Protein AF-A0A1R2D3I6-F1 (afdb_monomer_lite)

pLDDT: mean 72.75, std 11.19, range [42.28, 90.19]

Radius of gyration: 24.04 Å; chains: 1; bounding box: 48×45×77 Å

Structure (mmCIF, N/CA/C/O backbone):
data_AF-A0A1R2D3I6-F1
#
_entry.id   AF-A0A1R2D3I6-F1
#
loop_
_atom_site.group_PDB
_atom_site.id
_atom_site.type_symbol
_atom_site.label_atom_id
_atom_site.label_alt_id
_atom_site.label_comp_id
_atom_site.label_asym_id
_atom_site.label_entity_id
_atom_site.label_seq_id
_atom_site.pdbx_PDB_ins_code
_atom_site.Cartn_x
_atom_site.Cartn_y
_atom_site.Cartn_z
_atom_site.occupancy
_atom_site.B_iso_or_equiv
_atom_site.auth_seq_id
_atom_site.auth_comp_id
_atom_site.auth_asym_id
_atom_site.auth_atom_id
_atom_site.pdbx_PDB_model_num
ATOM 1 N N . MET A 1 1 ? -11.860 -28.073 31.153 1.00 43.81 1 MET A N 1
ATOM 2 C CA . MET A 1 1 ? -12.200 -27.100 32.221 1.00 43.81 1 MET A CA 1
ATOM 3 C C . MET A 1 1 ? -12.589 -25.730 31.653 1.00 43.81 1 MET A C 1
ATOM 5 O O . MET A 1 1 ? -13.642 -25.237 32.017 1.00 43.81 1 MET A O 1
ATOM 9 N N . MET A 1 2 ? -11.830 -25.148 30.711 1.00 46.00 2 MET A N 1
ATOM 10 C CA . MET A 1 2 ? -12.135 -23.832 30.100 1.00 46.00 2 MET A CA 1
ATOM 11 C C . MET A 1 2 ? -13.363 -23.797 29.166 1.00 46.00 2 MET A C 1
ATOM 13 O O . MET A 1 2 ? -14.067 -22.791 29.126 1.00 46.00 2 MET A O 1
ATOM 17 N N . ASP A 1 3 ? -13.684 -24.880 28.451 1.00 47.84 3 ASP A N 1
ATOM 18 C CA . ASP A 1 3 ? -14.896 -24.910 27.607 1.00 47.84 3 ASP A CA 1
ATOM 19 C C . ASP A 1 3 ? -16.199 -24.988 28.421 1.00 47.84 3 ASP A C 1
ATOM 21 O O . ASP A 1 3 ? -17.245 -24.539 27.958 1.00 47.84 3 ASP A O 1
ATOM 25 N N . PHE A 1 4 ? -16.109 -25.442 29.676 1.00 50.22 4 PHE A N 1
ATOM 26 C CA . PHE A 1 4 ? -17.205 -25.448 30.653 1.00 50.22 4 PHE A CA 1
ATOM 27 C C . PHE A 1 4 ? -17.510 -24.040 31.207 1.00 50.22 4 PHE A C 1
ATOM 29 O O . PHE A 1 4 ? -18.608 -23.771 31.692 1.00 50.22 4 PHE A O 1
ATOM 36 N N . VAL A 1 5 ? -16.535 -23.125 31.118 1.00 53.62 5 VAL A N 1
ATOM 37 C CA . VAL A 1 5 ? -16.642 -21.722 31.559 1.00 53.62 5 VAL A CA 1
ATOM 38 C C . VAL A 1 5 ? -17.284 -20.840 30.483 1.00 53.62 5 VAL A C 1
ATOM 40 O O . VAL A 1 5 ? -17.956 -19.866 30.796 1.00 53.62 5 VAL A O 1
ATOM 43 N N . LYS A 1 6 ? -17.136 -21.193 29.199 1.00 52.66 6 LYS A N 1
ATOM 44 C CA . LYS A 1 6 ? -17.766 -20.468 28.079 1.00 52.66 6 LYS A CA 1
ATOM 45 C C . LYS A 1 6 ? -19.278 -20.679 27.973 1.00 52.66 6 LYS A C 1
ATOM 47 O O . LYS A 1 6 ? -19.950 -19.849 27.371 1.00 52.66 6 LYS A O 1
ATOM 52 N N . THR A 1 7 ? -19.784 -21.795 28.492 1.00 51.97 7 THR A N 1
ATOM 53 C CA . THR A 1 7 ? -21.194 -22.210 28.392 1.00 51.97 7 THR A CA 1
ATOM 54 C C . THR A 1 7 ? -22.048 -21.747 29.573 1.00 51.97 7 THR A C 1
ATOM 56 O O . THR A 1 7 ? -23.269 -21.750 29.462 1.00 51.97 7 THR A O 1
ATOM 59 N N . ASN A 1 8 ? -21.432 -21.311 30.675 1.00 54.00 8 ASN A N 1
ATOM 60 C CA . ASN A 1 8 ? -22.128 -20.859 31.877 1.00 54.00 8 ASN A CA 1
ATOM 61 C C . ASN A 1 8 ? -22.024 -19.335 32.050 1.00 54.00 8 ASN A C 1
ATOM 63 O O . ASN A 1 8 ? -21.019 -18.722 31.692 1.00 54.00 8 ASN A O 1
ATOM 67 N N . ASN A 1 9 ? -23.093 -18.726 32.578 1.00 51.81 9 ASN A N 1
ATOM 68 C CA . ASN A 1 9 ? -23.275 -17.276 32.704 1.00 51.81 9 ASN A CA 1
ATOM 69 C C . ASN A 1 9 ? -22.040 -16.568 33.289 1.00 51.81 9 ASN A C 1
ATOM 71 O O . ASN A 1 9 ? -21.695 -16.722 34.461 1.00 51.81 9 ASN A O 1
ATOM 75 N N . ILE A 1 10 ? -21.413 -15.745 32.445 1.00 54.53 10 ILE A N 1
ATOM 76 C CA . ILE A 1 10 ? -20.121 -15.075 32.662 1.00 54.53 10 ILE A CA 1
ATOM 77 C C . ILE A 1 10 ? -20.156 -14.107 33.865 1.00 54.53 10 ILE A C 1
ATOM 79 O O . ILE A 1 10 ? -19.120 -13.764 34.427 1.00 54.53 10 ILE A O 1
ATOM 83 N N . THR A 1 11 ? -21.347 -13.695 34.302 1.00 55.22 11 THR A N 1
ATOM 84 C CA . THR A 1 11 ? -21.576 -12.688 35.347 1.00 55.22 11 THR A CA 1
ATOM 85 C C . THR A 1 11 ? -21.215 -13.124 36.769 1.00 55.22 11 THR A C 1
ATOM 87 O O . THR A 1 11 ? -21.024 -12.252 37.608 1.00 55.22 11 THR A O 1
ATOM 90 N N . ASN A 1 12 ? -21.075 -14.427 37.048 1.00 55.62 12 ASN A N 1
ATOM 91 C CA . ASN A 1 12 ? -20.791 -14.938 38.401 1.00 55.62 12 ASN A CA 1
ATOM 92 C C . ASN A 1 12 ? -19.324 -15.340 38.638 1.00 55.62 12 ASN A C 1
ATOM 94 O O . ASN A 1 12 ? -19.001 -15.888 39.693 1.00 55.62 12 ASN A O 1
ATOM 98 N N . TYR A 1 13 ? -18.424 -15.103 37.681 1.00 60.28 13 TYR A N 1
ATOM 99 C CA . TYR A 1 13 ? -17.024 -15.488 37.848 1.00 60.28 13 TYR A CA 1
ATOM 100 C C . TYR A 1 13 ? -16.219 -14.460 38.654 1.00 60.28 13 TYR A C 1
ATOM 102 O O . TYR A 1 13 ? -16.429 -13.253 38.508 1.00 60.28 13 TYR A O 1
ATOM 110 N N . PRO A 1 14 ? -15.247 -14.913 39.471 1.00 72.31 14 PRO A N 1
ATOM 111 C CA . PRO A 1 14 ? -14.338 -14.013 40.166 1.00 72.31 14 PRO A CA 1
ATOM 112 C C . PRO A 1 14 ? -13.560 -13.160 39.155 1.00 72.31 14 PRO A C 1
ATOM 114 O O . PRO A 1 14 ? -13.142 -13.646 38.102 1.00 72.31 14 PRO A O 1
ATOM 117 N N . ILE A 1 15 ? -13.335 -11.887 39.498 1.00 66.69 15 ILE A N 1
ATOM 118 C CA . ILE A 1 15 ? -12.741 -10.852 38.626 1.00 66.69 15 ILE A CA 1
ATOM 119 C C . ILE A 1 15 ? -11.421 -11.326 37.989 1.00 66.69 15 ILE A C 1
ATOM 121 O O . ILE A 1 15 ? -11.133 -11.033 36.831 1.00 66.69 15 ILE A O 1
ATOM 125 N N . HIS A 1 16 ? -10.640 -12.128 38.713 1.00 68.19 16 HIS A N 1
ATOM 126 C CA . HIS A 1 16 ? -9.368 -12.688 38.249 1.00 68.19 16 HIS A CA 1
ATOM 127 C C . HIS A 1 16 ? -9.535 -13.654 37.061 1.00 68.19 16 HIS A C 1
ATOM 129 O O . HIS A 1 16 ? -8.705 -13.658 36.155 1.00 68.19 16 HIS A O 1
ATOM 135 N N . LEU A 1 17 ? -10.620 -14.439 37.032 1.00 67.62 17 LEU A N 1
ATOM 136 C CA . LEU A 1 17 ? -10.923 -15.373 35.944 1.00 67.62 17 LEU A CA 1
ATOM 137 C C . LEU A 1 17 ? -11.425 -14.629 34.698 1.00 67.62 17 LEU A C 1
ATOM 139 O O . LEU A 1 17 ? -11.038 -14.965 33.582 1.00 67.62 17 LEU A O 1
ATOM 143 N N . LEU A 1 18 ? -12.227 -13.574 34.884 1.00 66.44 18 LEU A N 1
ATOM 144 C CA . LEU A 1 18 ? -12.661 -12.693 33.794 1.00 66.44 18 LEU A CA 1
ATOM 145 C C . LEU A 1 18 ? -11.469 -11.990 33.137 1.00 66.44 18 LEU A C 1
ATOM 147 O O . LEU A 1 18 ? -11.339 -12.017 31.912 1.00 66.44 18 LEU A O 1
ATOM 151 N N . ASN A 1 19 ? -10.549 -11.464 33.948 1.00 67.31 19 ASN A N 1
ATOM 152 C CA . ASN A 1 19 ? -9.304 -10.872 33.467 1.00 67.31 19 ASN A CA 1
ATOM 153 C C . ASN A 1 19 ? -8.438 -11.906 32.734 1.00 67.31 19 ASN A C 1
ATOM 155 O O . ASN A 1 19 ? -7.899 -11.598 31.677 1.00 67.31 19 ASN A O 1
ATOM 159 N N . ALA A 1 20 ? -8.343 -13.144 33.231 1.00 68.56 20 ALA A N 1
ATOM 160 C CA . ALA A 1 20 ? -7.592 -14.209 32.564 1.00 68.56 20 ALA A CA 1
ATOM 161 C C . ALA A 1 20 ? -8.184 -14.579 31.190 1.00 68.56 20 ALA A C 1
ATOM 163 O O . ALA A 1 20 ? -7.442 -14.699 30.218 1.00 68.56 20 ALA A O 1
ATOM 164 N N . ILE A 1 21 ? -9.513 -14.684 31.068 1.00 70.62 21 ILE A N 1
ATOM 165 C CA . ILE A 1 21 ? -10.200 -14.937 29.786 1.00 70.62 21 ILE A CA 1
ATOM 166 C C . ILE A 1 21 ? -10.017 -13.754 28.822 1.00 70.62 21 ILE A C 1
ATOM 168 O O . ILE A 1 21 ? -9.848 -13.946 27.614 1.00 70.62 21 ILE A O 1
ATOM 172 N N . GLN A 1 22 ? -10.043 -12.523 29.334 1.00 67.44 22 GLN A N 1
ATOM 173 C CA . GLN A 1 22 ? -9.821 -11.309 28.551 1.00 67.44 22 GLN A CA 1
ATOM 174 C C . GLN A 1 22 ? -8.370 -11.198 28.068 1.00 67.44 22 GLN A C 1
ATOM 176 O O . GLN A 1 22 ? -8.138 -10.866 26.903 1.00 67.44 22 GLN A O 1
ATOM 181 N N . VAL A 1 23 ? -7.402 -11.557 28.915 1.00 66.75 23 VAL A N 1
ATOM 182 C CA . VAL A 1 23 ? -5.984 -11.682 28.557 1.00 66.75 23 VAL A CA 1
ATOM 183 C C . VAL A 1 23 ? -5.791 -12.794 27.528 1.00 66.75 23 VAL A C 1
ATOM 185 O O . VAL A 1 23 ? -5.144 -12.547 26.520 1.00 66.75 23 VAL A O 1
ATOM 188 N N . GLU A 1 24 ? -6.413 -13.967 27.676 1.00 69.75 24 GLU A N 1
ATOM 189 C CA . GLU A 1 24 ? -6.322 -15.066 26.699 1.00 69.75 24 GLU A CA 1
ATOM 190 C C . GLU A 1 24 ? -6.897 -14.665 25.327 1.00 69.75 24 GLU A C 1
ATOM 192 O O . GLU A 1 24 ? -6.243 -14.836 24.293 1.00 69.75 24 GLU A O 1
ATOM 197 N N . LYS A 1 25 ? -8.097 -14.062 25.296 1.00 65.94 25 LYS A N 1
ATOM 198 C CA . LYS A 1 25 ? -8.690 -13.498 24.066 1.00 65.94 25 LYS A CA 1
ATOM 199 C C . LYS A 1 25 ? -7.790 -12.435 23.436 1.00 65.94 25 LYS A C 1
ATOM 201 O O . LYS A 1 25 ? -7.737 -12.316 22.213 1.00 65.94 25 LYS A O 1
ATOM 206 N N . SER A 1 26 ? -7.067 -11.681 24.256 1.00 61.03 26 SER A N 1
ATOM 207 C CA . SER A 1 26 ? -6.160 -10.632 23.803 1.00 61.03 26 SER A CA 1
ATOM 208 C C . SER A 1 26 ? -4.802 -11.161 23.346 1.00 61.03 26 SER A C 1
ATOM 210 O O . SER A 1 26 ? -4.267 -10.637 22.374 1.00 61.03 26 SER A O 1
ATOM 212 N N . MET A 1 27 ? -4.274 -12.222 23.958 1.00 61.19 27 MET A N 1
ATOM 213 C CA . MET A 1 27 ? -3.050 -12.913 23.536 1.00 61.19 27 MET A CA 1
ATOM 214 C C . MET A 1 27 ? -3.257 -13.683 22.230 1.00 61.19 27 MET A C 1
ATOM 216 O O . MET A 1 27 ? -2.355 -13.726 21.395 1.00 61.19 27 MET A O 1
ATOM 220 N N . LYS A 1 28 ? -4.474 -14.184 21.969 1.00 61.25 28 LYS A N 1
ATOM 221 C CA . LYS A 1 28 ? -4.865 -14.707 20.645 1.00 61.25 28 LYS A CA 1
ATOM 222 C C . LYS A 1 28 ? -4.727 -13.669 19.521 1.00 61.25 28 LYS A C 1
ATOM 224 O O . LYS A 1 28 ? -4.600 -14.046 18.360 1.00 61.25 28 LYS A O 1
ATOM 229 N N . ASN A 1 29 ? -4.635 -12.375 19.847 1.00 61.59 29 ASN A N 1
ATOM 230 C CA . ASN A 1 29 ? -4.267 -11.316 18.906 1.00 61.59 29 ASN A CA 1
ATOM 231 C C . ASN A 1 29 ? -2.743 -11.110 18.775 1.00 61.59 29 ASN A C 1
ATOM 233 O O . ASN A 1 29 ? -2.322 -9.986 18.506 1.00 61.59 29 ASN A O 1
ATOM 237 N N . GLY A 1 30 ? -1.908 -12.152 18.896 1.00 54.72 30 GLY A N 1
ATOM 238 C CA . GLY A 1 30 ? -0.437 -12.086 18.762 1.00 54.72 30 GLY A CA 1
ATOM 239 C C . GLY A 1 30 ? 0.088 -11.334 17.522 1.00 54.72 30 GLY A C 1
ATOM 240 O O . GLY A 1 30 ? 1.175 -10.762 17.549 1.00 54.72 30 GLY A O 1
ATOM 241 N N . ARG A 1 31 ? -0.742 -11.184 16.478 1.00 63.19 31 ARG A N 1
ATOM 242 C CA . ARG A 1 31 ? -0.551 -10.248 15.349 1.00 63.19 31 ARG A CA 1
ATOM 243 C C . ARG A 1 31 ? -0.242 -8.798 15.774 1.00 63.19 31 ARG A C 1
ATOM 245 O O . ARG A 1 31 ? 0.328 -8.041 14.994 1.00 63.19 31 ARG A O 1
ATOM 252 N N . LYS A 1 32 ? -0.670 -8.362 16.960 1.00 60.62 32 LYS A N 1
ATOM 253 C CA . LYS A 1 32 ? -0.410 -7.018 17.505 1.00 60.62 32 LYS A CA 1
ATOM 254 C C . LYS A 1 32 ? 1.025 -6.877 18.013 1.00 60.62 32 LYS A C 1
ATOM 256 O O . LYS A 1 32 ? 1.679 -5.898 17.685 1.00 60.62 32 LYS A O 1
ATOM 261 N N . LEU A 1 33 ? 1.549 -7.903 18.681 1.00 62.50 33 LEU A N 1
ATOM 262 C CA . LEU A 1 33 ? 2.939 -7.929 19.145 1.00 62.50 33 LEU A CA 1
ATOM 263 C C . LEU A 1 33 ? 3.913 -7.959 17.954 1.00 62.50 33 LEU A C 1
ATOM 265 O O . LEU A 1 33 ? 4.876 -7.204 17.923 1.00 62.50 33 LEU A O 1
ATOM 269 N N . MET A 1 34 ? 3.580 -8.701 16.891 1.00 60.94 34 MET A N 1
ATOM 270 C CA . MET A 1 34 ? 4.345 -8.657 15.636 1.00 60.94 34 MET A CA 1
ATOM 271 C C . MET A 1 34 ? 4.278 -7.285 14.934 1.00 60.94 34 MET A C 1
ATOM 273 O O . MET A 1 34 ? 5.224 -6.870 14.271 1.00 60.94 34 MET A O 1
ATOM 277 N N . ARG A 1 35 ? 3.181 -6.536 15.111 1.00 64.44 35 ARG A N 1
ATOM 278 C CA . ARG A 1 35 ? 3.055 -5.153 14.619 1.00 64.44 35 ARG A CA 1
ATOM 279 C C . ARG A 1 35 ? 3.934 -4.161 15.384 1.00 64.44 35 ARG A C 1
ATOM 281 O O . ARG A 1 35 ? 4.379 -3.199 14.773 1.00 64.44 35 ARG A O 1
ATOM 288 N N . VAL A 1 36 ? 4.217 -4.402 16.668 1.00 63.53 36 VAL A N 1
ATOM 289 C CA . VAL A 1 36 ? 5.218 -3.628 17.432 1.00 63.53 36 VAL A CA 1
ATOM 290 C C . VAL A 1 36 ? 6.609 -3.812 16.831 1.00 63.53 36 VAL A C 1
ATOM 292 O O . VAL A 1 36 ? 7.361 -2.856 16.743 1.00 63.53 36 VAL A O 1
ATOM 295 N N . LEU A 1 37 ? 6.954 -5.015 16.375 1.00 65.75 37 LEU A N 1
ATOM 296 C CA . LEU A 1 37 ? 8.246 -5.242 15.724 1.00 65.75 37 LEU A CA 1
ATOM 297 C C . LEU A 1 37 ? 8.317 -4.559 14.351 1.00 65.75 37 LEU A C 1
ATOM 299 O O . LEU A 1 37 ? 9.343 -3.997 14.009 1.00 65.75 37 LEU A O 1
ATOM 303 N N . MET A 1 38 ? 7.211 -4.468 13.606 1.00 68.50 38 MET A N 1
ATOM 304 C CA . MET A 1 38 ? 7.200 -3.704 12.345 1.00 68.50 38 MET A CA 1
ATOM 305 C C . MET A 1 38 ? 7.472 -2.198 12.522 1.00 68.50 38 MET A C 1
ATOM 307 O O . MET A 1 38 ? 7.853 -1.530 11.564 1.00 68.50 38 MET A O 1
ATOM 311 N N . PHE A 1 39 ? 7.329 -1.650 13.733 1.00 70.12 39 PHE A N 1
ATOM 312 C CA . PHE A 1 39 ? 7.729 -0.271 14.020 1.00 70.12 39 PHE A CA 1
ATOM 313 C C . PHE A 1 39 ? 9.254 -0.067 13.933 1.00 70.12 39 PHE A C 1
ATOM 315 O O . PHE A 1 39 ? 9.688 1.013 13.532 1.00 70.12 39 PHE A O 1
ATOM 322 N N . THR A 1 40 ? 10.076 -1.078 14.244 1.00 71.12 40 THR A N 1
ATOM 323 C CA . THR A 1 40 ? 11.542 -0.943 14.152 1.00 71.12 40 THR A CA 1
ATOM 324 C C . THR A 1 40 ? 12.021 -0.861 12.706 1.00 71.12 40 THR A C 1
ATOM 326 O O . THR A 1 40 ? 12.934 -0.092 12.406 1.00 71.12 40 THR A O 1
ATOM 329 N N . ASP A 1 41 ? 11.365 -1.583 11.798 1.00 72.56 41 ASP A N 1
ATOM 330 C CA . ASP A 1 41 ? 11.668 -1.527 10.363 1.00 72.56 41 ASP A CA 1
ATOM 331 C C . ASP A 1 41 ? 11.343 -0.143 9.779 1.00 72.56 41 ASP A C 1
ATOM 333 O O . ASP A 1 41 ? 12.136 0.429 9.021 1.00 72.56 41 ASP A O 1
ATOM 337 N N . ASP A 1 42 ? 10.211 0.438 10.192 1.00 70.31 42 ASP A N 1
ATOM 338 C CA . ASP A 1 42 ? 9.795 1.774 9.762 1.00 70.31 42 ASP A CA 1
ATOM 339 C C . ASP A 1 42 ? 10.728 2.865 10.314 1.00 70.31 42 ASP A C 1
ATOM 341 O O . ASP A 1 42 ? 11.089 3.783 9.571 1.00 70.31 42 ASP A O 1
ATOM 345 N N . LEU A 1 43 ? 11.213 2.741 11.556 1.00 74.38 43 LEU A N 1
ATOM 346 C CA . LEU A 1 43 ? 12.262 3.620 12.093 1.00 74.38 43 LEU A CA 1
ATOM 347 C C . LEU A 1 43 ? 13.554 3.551 11.268 1.00 74.38 43 LEU A C 1
ATOM 349 O O . LEU A 1 43 ? 14.131 4.590 10.948 1.00 74.38 43 LEU A O 1
ATOM 353 N N . GLY A 1 44 ? 13.980 2.352 10.864 1.00 73.62 44 GLY A N 1
ATOM 354 C CA . GLY A 1 44 ? 15.162 2.177 10.016 1.00 73.62 44 GLY A CA 1
ATOM 355 C C . GLY A 1 44 ? 14.994 2.770 8.611 1.00 73.62 44 GLY A C 1
ATOM 356 O O . GLY A 1 44 ? 15.962 3.213 7.989 1.00 73.62 44 GLY A O 1
ATOM 357 N N . SER A 1 45 ? 13.771 2.797 8.072 1.00 69.19 45 SER A N 1
ATOM 358 C CA . SER A 1 45 ? 13.472 3.479 6.803 1.00 69.19 45 SER A CA 1
ATOM 359 C C . SER A 1 45 ? 13.487 5.008 6.943 1.00 69.19 45 SER A C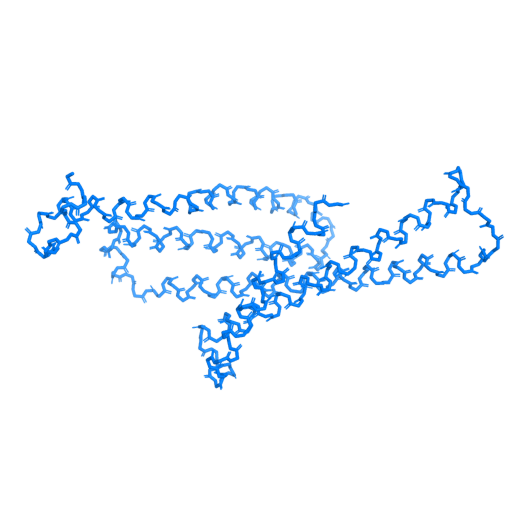 1
ATOM 361 O O . SER A 1 45 ? 14.002 5.713 6.067 1.00 69.19 45 SER A O 1
ATOM 363 N N . LEU A 1 46 ? 13.004 5.516 8.080 1.00 74.19 46 LEU A N 1
ATOM 364 C CA . LEU A 1 46 ? 13.012 6.933 8.419 1.00 74.19 46 LEU A CA 1
ATOM 365 C C . LEU A 1 46 ? 14.442 7.449 8.621 1.00 74.19 46 LEU A C 1
ATOM 367 O O . LEU A 1 46 ? 14.785 8.497 8.082 1.00 74.19 46 LEU A O 1
ATOM 371 N N . GLU A 1 47 ? 15.296 6.697 9.321 1.00 77.25 47 GLU A N 1
ATOM 372 C CA . GLU A 1 47 ? 16.708 7.047 9.525 1.00 77.25 47 GLU A CA 1
ATOM 373 C C . GLU A 1 47 ? 17.470 7.147 8.194 1.00 77.25 47 GLU A C 1
ATOM 375 O O . GLU A 1 47 ? 18.195 8.115 7.959 1.00 77.25 47 GLU A O 1
ATOM 380 N N . ARG A 1 48 ? 17.261 6.186 7.284 1.00 73.88 48 ARG A N 1
ATOM 381 C CA . ARG A 1 48 ? 17.868 6.196 5.942 1.00 73.88 48 ARG A CA 1
ATOM 382 C C . ARG A 1 48 ? 17.410 7.391 5.109 1.00 73.88 48 ARG A C 1
ATOM 384 O O . ARG A 1 48 ? 18.235 8.053 4.485 1.00 73.88 48 ARG A O 1
ATOM 391 N N . SER A 1 49 ? 16.114 7.691 5.142 1.00 69.06 49 SER A N 1
ATOM 392 C CA . SER A 1 49 ? 15.540 8.847 4.439 1.00 69.06 49 SER A CA 1
ATOM 393 C C . SER A 1 49 ? 16.012 10.174 5.043 1.00 69.06 49 SER A C 1
ATOM 395 O O . SER A 1 49 ? 16.146 11.170 4.342 1.00 69.06 49 SER A O 1
ATOM 397 N N . TRP A 1 50 ? 16.301 10.200 6.347 1.00 70.00 50 TRP A N 1
ATOM 398 C CA . TRP A 1 50 ? 16.811 11.385 7.031 1.00 70.00 50 TRP A CA 1
ATOM 399 C C . TRP A 1 50 ? 18.292 11.649 6.738 1.00 70.00 50 TRP A C 1
ATOM 401 O O . TRP A 1 50 ? 18.681 12.806 6.597 1.00 70.00 50 TRP A O 1
ATOM 411 N N . LYS A 1 51 ? 19.117 10.599 6.637 1.00 70.88 51 LYS A N 1
ATOM 412 C CA . LYS A 1 51 ? 20.563 10.715 6.382 1.00 70.88 51 LYS A CA 1
ATOM 413 C C . LYS A 1 51 ? 20.908 11.188 4.962 1.00 70.88 51 LYS A C 1
ATOM 415 O O . LYS A 1 51 ? 21.930 11.835 4.799 1.00 70.88 51 LYS A O 1
ATOM 420 N N . ASN A 1 52 ? 20.054 10.942 3.967 1.00 64.50 52 ASN A N 1
ATOM 421 C CA . ASN A 1 52 ? 20.288 11.318 2.560 1.00 64.50 52 ASN A CA 1
ATOM 422 C C . ASN A 1 52 ? 19.728 12.703 2.157 1.00 64.50 52 ASN A C 1
ATOM 424 O O . ASN A 1 52 ? 19.521 12.968 0.976 1.00 64.50 52 ASN A O 1
ATOM 428 N N . ARG A 1 53 ? 19.481 13.603 3.118 1.00 60.62 53 ARG A N 1
ATOM 429 C CA . ARG A 1 53 ? 18.756 14.882 2.938 1.00 60.62 53 ARG A CA 1
ATOM 430 C C . ARG A 1 53 ? 19.447 15.977 2.109 1.00 60.62 53 ARG A C 1
ATOM 432 O O . ARG A 1 53 ? 18.983 17.117 2.127 1.00 60.62 53 ARG A O 1
ATOM 439 N N . ASP A 1 54 ? 20.502 15.675 1.362 1.00 60.38 54 ASP A N 1
ATOM 440 C CA . ASP A 1 54 ? 21.279 16.697 0.647 1.00 60.38 54 ASP A CA 1
ATOM 441 C C . ASP A 1 54 ? 20.481 17.419 -0.460 1.00 60.38 54 ASP A C 1
ATOM 443 O O . ASP A 1 54 ? 20.876 18.500 -0.900 1.00 60.38 54 ASP A O 1
ATOM 447 N N . LYS A 1 55 ? 19.323 16.888 -0.891 1.00 60.88 55 LYS A N 1
ATOM 448 C CA . LYS A 1 55 ? 18.367 17.589 -1.768 1.00 60.88 55 LYS A CA 1
ATOM 449 C C . LYS A 1 55 ? 16.926 17.341 -1.330 1.00 60.88 55 LYS A C 1
ATOM 451 O O . LYS A 1 55 ? 16.503 16.201 -1.189 1.00 60.88 55 LYS A O 1
ATOM 456 N N . PHE A 1 56 ? 16.139 18.407 -1.175 1.00 62.62 56 PHE A N 1
ATOM 457 C CA . PHE A 1 56 ? 14.716 18.288 -0.848 1.00 62.62 56 PHE A CA 1
ATOM 458 C C . PHE A 1 56 ? 13.947 17.657 -2.019 1.00 62.62 56 PHE A C 1
ATOM 460 O O . PHE A 1 56 ? 13.667 18.306 -3.026 1.00 62.62 56 PHE A O 1
ATOM 467 N N . ASN A 1 57 ? 13.609 16.376 -1.886 1.00 78.06 57 ASN A N 1
ATOM 468 C CA . ASN A 1 57 ? 12.826 15.621 -2.853 1.00 78.06 57 ASN A CA 1
ATOM 469 C C . ASN A 1 57 ? 11.417 15.373 -2.294 1.00 78.06 57 ASN A C 1
ATOM 471 O O . ASN A 1 57 ? 11.249 14.780 -1.230 1.00 78.06 57 ASN A O 1
ATOM 475 N N . ILE A 1 58 ? 10.385 15.796 -3.030 1.00 77.69 58 ILE A N 1
ATOM 476 C CA . ILE A 1 58 ? 8.973 15.651 -2.626 1.00 77.69 58 ILE A CA 1
ATOM 477 C C . ILE A 1 58 ? 8.621 14.180 -2.337 1.00 77.69 58 ILE A C 1
ATOM 479 O O . ILE A 1 58 ? 7.840 13.894 -1.431 1.00 77.69 58 ILE A O 1
ATOM 483 N N . MET A 1 59 ? 9.231 13.237 -3.066 1.00 77.19 59 MET A N 1
ATOM 484 C CA . MET A 1 59 ? 9.028 11.802 -2.841 1.00 77.19 59 MET A CA 1
ATOM 485 C C . MET A 1 59 ? 9.551 11.349 -1.471 1.00 77.19 59 MET A C 1
ATOM 487 O O . MET A 1 59 ? 8.885 10.576 -0.786 1.00 77.19 59 MET A O 1
ATOM 491 N N . GLU A 1 60 ? 10.708 11.852 -1.044 1.00 78.38 60 GLU A N 1
ATOM 492 C CA . GLU A 1 60 ? 11.291 11.523 0.262 1.00 78.38 60 GLU A CA 1
ATOM 493 C C . GLU A 1 60 ? 10.461 12.128 1.397 1.00 78.38 60 GLU A C 1
ATOM 495 O O . GLU A 1 60 ? 10.189 11.457 2.390 1.00 78.38 60 GLU A O 1
ATOM 500 N N . ALA A 1 61 ? 9.959 13.354 1.222 1.00 78.56 61 ALA A N 1
ATOM 501 C CA . ALA A 1 61 ? 9.052 13.974 2.187 1.00 78.56 61 ALA A CA 1
ATOM 502 C C . ALA A 1 61 ? 7.756 13.159 2.374 1.00 78.56 61 ALA A C 1
ATOM 504 O O . ALA A 1 61 ? 7.317 12.937 3.505 1.00 78.56 61 ALA A O 1
ATOM 505 N N . LEU A 1 62 ? 7.170 12.656 1.280 1.00 80.19 62 LEU A N 1
ATOM 506 C CA . LEU A 1 62 ? 6.001 11.770 1.324 1.00 80.19 62 LEU A CA 1
ATOM 507 C C . LEU A 1 62 ? 6.311 10.437 2.024 1.00 80.19 62 LEU A C 1
ATOM 509 O O . LEU A 1 62 ? 5.496 9.963 2.815 1.00 80.19 62 LEU A O 1
ATOM 513 N N . GLN A 1 63 ? 7.482 9.844 1.773 1.00 80.19 63 GLN A N 1
ATOM 514 C CA . GLN A 1 63 ? 7.917 8.600 2.422 1.00 80.19 63 GLN A CA 1
ATOM 515 C C . GLN A 1 63 ? 8.143 8.777 3.927 1.00 80.19 63 GLN A C 1
ATOM 517 O O . GLN A 1 63 ? 7.741 7.923 4.722 1.00 80.19 63 GLN A O 1
ATOM 522 N N . VAL A 1 64 ? 8.716 9.908 4.341 1.00 80.94 64 VAL A N 1
ATOM 523 C CA . VAL A 1 64 ? 8.858 10.264 5.758 1.00 80.94 64 VAL A CA 1
ATOM 524 C C . VAL A 1 64 ? 7.480 10.446 6.401 1.00 80.94 64 VAL A C 1
ATOM 526 O O . VAL A 1 64 ? 7.226 9.876 7.460 1.00 80.94 64 VAL A O 1
ATOM 529 N N . GLY A 1 65 ? 6.556 11.157 5.745 1.00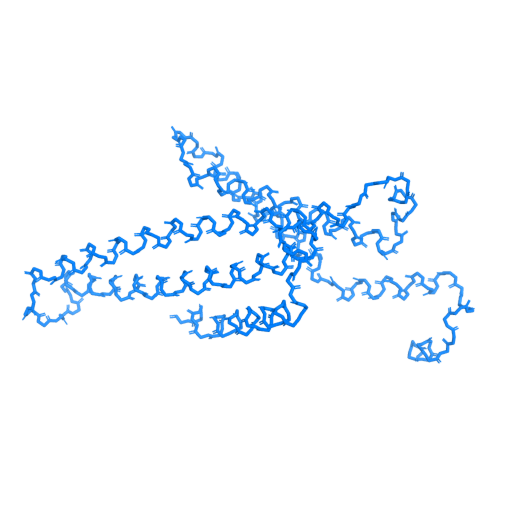 79.75 65 GLY A N 1
ATOM 530 C CA . GLY A 1 65 ? 5.178 11.325 6.225 1.00 79.75 65 GLY A CA 1
ATOM 531 C C . GLY A 1 65 ? 4.414 10.001 6.362 1.00 79.75 65 GLY A C 1
ATOM 532 O O . GLY A 1 65 ? 3.714 9.783 7.356 1.00 79.75 65 GLY A O 1
ATOM 533 N N . LEU A 1 66 ? 4.602 9.079 5.411 1.00 82.38 66 LEU A N 1
ATOM 534 C CA . LEU A 1 66 ? 4.065 7.719 5.477 1.00 82.38 66 LEU A CA 1
ATOM 535 C C . LEU A 1 66 ? 4.633 6.951 6.678 1.00 82.38 66 LEU A C 1
ATOM 537 O O . LEU A 1 66 ? 3.869 6.351 7.432 1.00 82.38 66 LEU A O 1
ATOM 541 N N . SER A 1 67 ? 5.951 7.005 6.873 1.00 78.12 67 SER A N 1
ATOM 542 C CA . SER A 1 67 ? 6.643 6.309 7.964 1.00 78.12 67 SER A CA 1
ATOM 543 C C . SER A 1 67 ? 6.191 6.830 9.329 1.00 78.12 67 SER A C 1
ATOM 545 O O . SER A 1 67 ? 5.846 6.046 10.207 1.00 78.12 67 SER A O 1
ATOM 547 N N . ILE A 1 68 ? 6.070 8.151 9.492 1.00 81.38 68 ILE A N 1
ATOM 548 C CA . ILE A 1 68 ? 5.522 8.769 10.710 1.00 81.38 68 ILE A CA 1
ATOM 549 C C . ILE A 1 68 ? 4.071 8.327 10.940 1.00 81.38 68 ILE A C 1
ATOM 551 O O . ILE A 1 68 ? 3.704 7.957 12.054 1.00 81.38 68 ILE A O 1
ATOM 555 N N . SER A 1 69 ? 3.244 8.313 9.892 1.00 81.38 69 SER A N 1
ATOM 556 C CA . SER A 1 69 ? 1.849 7.864 9.999 1.00 81.38 69 SER A CA 1
ATOM 557 C C . SER A 1 69 ? 1.752 6.390 10.408 1.00 81.38 69 SER A C 1
ATOM 559 O O . SER A 1 69 ? 0.897 6.037 11.220 1.00 81.38 69 SER A O 1
ATOM 561 N N . ASN A 1 70 ? 2.645 5.531 9.904 1.00 78.31 70 ASN A N 1
ATOM 562 C CA . ASN A 1 70 ? 2.733 4.129 10.318 1.00 78.31 70 ASN A CA 1
ATOM 563 C C . ASN A 1 70 ? 3.127 3.990 11.785 1.00 78.31 70 ASN A C 1
ATOM 565 O O . ASN A 1 70 ? 2.487 3.240 12.520 1.00 78.31 70 ASN A O 1
ATOM 569 N N . ILE A 1 71 ? 4.148 4.735 12.207 1.00 79.00 71 ILE A N 1
ATOM 570 C CA . ILE A 1 71 ? 4.626 4.775 13.587 1.00 79.00 71 ILE A CA 1
ATOM 571 C C . ILE A 1 71 ? 3.471 5.125 14.531 1.00 79.00 71 ILE A C 1
ATOM 573 O O . ILE A 1 71 ? 3.187 4.384 15.474 1.00 79.00 71 ILE A O 1
ATOM 577 N N . VAL A 1 72 ? 2.760 6.216 14.241 1.00 79.50 72 VAL A N 1
ATOM 578 C CA . VAL A 1 72 ? 1.615 6.667 15.040 1.00 79.50 72 VAL A CA 1
ATOM 579 C C . VAL A 1 72 ? 0.510 5.611 15.046 1.00 79.50 72 VAL A C 1
ATOM 581 O O . VAL A 1 72 ? -0.019 5.288 16.108 1.00 79.50 72 VAL A O 1
ATOM 584 N N . TYR A 1 73 ? 0.199 5.014 13.894 1.00 81.44 73 TYR A N 1
ATOM 585 C CA . TYR A 1 73 ? -0.796 3.948 13.797 1.00 81.44 73 TYR A CA 1
ATOM 586 C C . TYR A 1 73 ? -0.444 2.736 14.669 1.00 81.44 73 TYR A C 1
ATOM 588 O O . TYR A 1 73 ? -1.307 2.243 15.397 1.00 81.44 73 TYR A O 1
ATOM 596 N N . TYR A 1 74 ? 0.803 2.258 14.634 1.00 78.88 74 TYR A N 1
ATOM 597 C CA . TYR A 1 74 ? 1.216 1.107 15.437 1.00 78.88 74 TYR A CA 1
ATOM 598 C C . TYR A 1 74 ? 1.207 1.430 16.931 1.00 78.88 74 TYR A C 1
ATOM 600 O O . TYR A 1 74 ? 0.708 0.626 17.717 1.00 78.88 74 TYR A O 1
ATOM 608 N N . ILE A 1 75 ? 1.679 2.610 17.340 1.00 77.12 75 ILE A N 1
ATOM 609 C CA . ILE A 1 75 ? 1.633 3.036 18.747 1.00 77.12 75 ILE A CA 1
ATOM 610 C C . ILE A 1 75 ? 0.181 3.096 19.238 1.00 77.12 75 ILE A C 1
ATOM 612 O O . ILE A 1 75 ? -0.150 2.507 20.268 1.00 77.12 75 ILE A O 1
ATOM 616 N N . LEU A 1 76 ? -0.709 3.742 18.479 1.00 75.94 76 LEU A N 1
ATOM 617 C CA . LEU A 1 76 ? -2.119 3.874 18.844 1.00 75.94 76 LEU A CA 1
ATOM 618 C C . LEU A 1 76 ? -2.857 2.529 18.837 1.00 75.94 76 LEU A C 1
ATOM 620 O O . LEU A 1 76 ? -3.686 2.292 19.711 1.00 75.94 76 LEU A O 1
ATOM 624 N N . ASP A 1 77 ? -2.556 1.622 17.903 1.00 74.88 77 ASP A N 1
ATOM 625 C CA . ASP A 1 77 ? -3.152 0.278 17.881 1.00 74.88 77 ASP A CA 1
ATOM 626 C C . ASP A 1 77 ? -2.789 -0.534 19.131 1.00 74.88 77 ASP A C 1
ATOM 628 O O . ASP A 1 77 ? -3.635 -1.249 19.675 1.00 74.88 77 ASP A O 1
ATOM 632 N N . ASN A 1 78 ? -1.559 -0.378 19.623 1.00 73.94 78 ASN A N 1
ATOM 633 C CA . ASN A 1 78 ? -1.106 -1.024 20.851 1.00 73.94 78 ASN A CA 1
ATOM 634 C C . ASN A 1 78 ? -1.688 -0.361 22.103 1.00 73.94 78 ASN A C 1
ATOM 636 O O . ASN A 1 78 ? -2.102 -1.069 23.016 1.00 73.94 78 ASN A O 1
ATOM 640 N N . LEU A 1 79 ? -1.804 0.970 22.139 1.00 73.94 79 LEU A N 1
ATOM 641 C CA . LEU A 1 79 ? -2.453 1.676 23.249 1.00 73.94 79 LEU A CA 1
ATOM 642 C C . LEU A 1 79 ? -3.934 1.311 23.375 1.00 73.94 79 LEU A C 1
ATOM 644 O O . LEU A 1 79 ? -4.391 0.986 24.470 1.00 73.94 79 LEU A O 1
ATOM 648 N N . VAL A 1 80 ? -4.669 1.291 22.257 1.00 71.75 80 VAL A N 1
ATOM 649 C CA . VAL A 1 80 ? -6.072 0.842 22.225 1.00 71.75 80 VAL A CA 1
ATOM 650 C C . VAL A 1 80 ? -6.176 -0.612 22.690 1.00 71.75 80 VAL A C 1
ATOM 652 O O . VAL A 1 80 ? -7.058 -0.949 23.470 1.00 71.75 80 VAL A O 1
ATOM 655 N N . TRP A 1 81 ? -5.240 -1.475 22.293 1.00 71.25 81 TRP A N 1
ATOM 656 C CA . TRP A 1 81 ? -5.216 -2.859 22.763 1.00 71.25 81 TRP A CA 1
ATOM 657 C C . TRP A 1 81 ? -4.934 -2.997 24.264 1.00 71.25 81 TRP A C 1
ATOM 659 O O . TRP A 1 81 ? -5.610 -3.773 24.933 1.00 71.25 81 TRP A O 1
ATOM 669 N N . CYS A 1 82 ? -3.984 -2.238 24.814 1.00 67.38 82 CYS A N 1
ATOM 670 C CA . CYS A 1 82 ? -3.715 -2.216 26.253 1.00 67.38 82 CYS A CA 1
ATOM 671 C C . CYS A 1 82 ? -4.914 -1.683 27.057 1.00 67.38 82 CYS A C 1
ATOM 673 O O . CYS A 1 82 ? -5.154 -2.137 28.180 1.00 67.38 82 CYS A O 1
ATOM 675 N N . ALA A 1 83 ? -5.687 -0.758 26.476 1.00 66.94 83 ALA A N 1
ATOM 676 C CA . ALA A 1 83 ? -6.977 -0.324 27.010 1.00 66.94 83 ALA A CA 1
ATOM 677 C C . ALA A 1 83 ? -7.975 -1.489 27.061 1.00 66.94 83 ALA A C 1
ATOM 679 O O . ALA A 1 83 ? -8.554 -1.755 28.114 1.00 66.94 83 ALA A O 1
ATOM 680 N N . ASP A 1 84 ? -8.110 -2.214 25.946 1.00 65.94 84 ASP A N 1
ATOM 681 C CA . ASP A 1 84 ? -9.035 -3.340 25.786 1.00 65.94 84 ASP A CA 1
ATOM 682 C C . ASP A 1 84 ? -8.696 -4.537 26.695 1.00 65.94 84 ASP A C 1
ATOM 684 O O . ASP A 1 84 ? -9.590 -5.308 27.032 1.00 65.94 84 ASP A O 1
ATOM 688 N N . ILE A 1 85 ? -7.437 -4.712 27.120 1.00 64.38 85 ILE A N 1
ATOM 689 C CA . ILE A 1 85 ? -7.031 -5.757 28.089 1.00 64.38 85 ILE A CA 1
ATOM 690 C C . ILE A 1 85 ? -7.386 -5.369 29.535 1.00 64.38 85 ILE A C 1
ATOM 692 O O . ILE A 1 85 ? -7.357 -6.205 30.433 1.00 64.38 85 ILE A O 1
ATOM 696 N N . GLY A 1 86 ? -7.740 -4.108 29.788 1.00 58.09 86 GLY A N 1
ATOM 697 C CA . GLY A 1 86 ? -8.066 -3.618 31.127 1.00 58.09 86 GLY A CA 1
ATOM 698 C C . GLY A 1 86 ? -6.861 -3.112 31.926 1.00 58.09 86 GLY A C 1
ATOM 699 O O . GLY A 1 86 ? -7.070 -2.522 32.984 1.00 58.09 86 GLY A O 1
ATOM 700 N N . ILE A 1 87 ? -5.632 -3.245 31.404 1.00 60.12 87 ILE A N 1
ATOM 701 C CA . ILE A 1 87 ? -4.380 -2.817 32.064 1.00 60.12 87 ILE A CA 1
ATOM 702 C C . ILE A 1 87 ? -4.355 -1.294 32.267 1.00 60.12 87 ILE A C 1
ATOM 704 O O . ILE A 1 87 ? -3.908 -0.816 33.305 1.00 60.12 87 ILE A O 1
ATOM 708 N N . ILE A 1 88 ? -4.868 -0.527 31.295 1.00 56.56 88 ILE A N 1
ATOM 709 C CA . ILE A 1 88 ? -4.827 0.951 31.296 1.00 56.56 88 ILE A CA 1
ATOM 710 C C . ILE A 1 88 ? -6.249 1.555 31.252 1.00 56.56 88 ILE A C 1
ATOM 712 O O . ILE A 1 88 ? -6.425 2.762 31.102 1.00 56.56 88 ILE A O 1
ATOM 716 N N . SER A 1 89 ? -7.299 0.740 31.428 1.00 55.78 89 SER A N 1
ATOM 717 C CA . SER A 1 89 ? -8.701 1.180 31.277 1.00 55.78 89 SER A CA 1
ATOM 718 C C . SER A 1 89 ? -9.051 2.412 32.127 1.00 55.78 89 SER A C 1
ATOM 720 O O . SER A 1 89 ? -9.730 3.314 31.641 1.00 55.78 89 SER A O 1
ATOM 722 N N . LYS A 1 90 ? -8.515 2.513 33.353 1.00 54.94 90 LYS A N 1
ATOM 723 C CA . LYS A 1 90 ? -8.715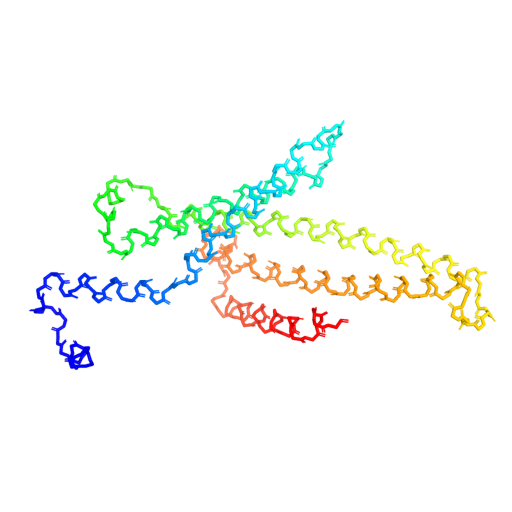 3.669 34.248 1.00 54.94 90 LYS A CA 1
ATOM 724 C C . LYS A 1 90 ? -7.999 4.946 33.789 1.00 54.94 90 LYS A C 1
ATOM 726 O O . LYS A 1 90 ? -8.560 6.026 33.926 1.00 54.94 90 LYS A O 1
ATOM 731 N N . PHE A 1 91 ? -6.796 4.835 33.224 1.00 55.06 91 PHE A N 1
ATOM 732 C CA . PHE A 1 91 ? -6.040 5.986 32.707 1.00 55.06 91 PHE A CA 1
ATOM 733 C C . PHE A 1 91 ? -6.647 6.522 31.403 1.00 55.06 91 PHE A C 1
ATOM 735 O O . PHE A 1 91 ? -6.682 7.729 31.174 1.00 55.06 91 PHE A O 1
ATOM 742 N N . ILE A 1 92 ? -7.174 5.627 30.566 1.00 52.53 92 ILE A N 1
ATOM 743 C CA . ILE A 1 92 ? -7.764 5.977 29.269 1.00 52.53 92 ILE A CA 1
ATOM 744 C C . ILE A 1 92 ? -9.196 6.496 29.419 1.00 52.53 92 ILE A C 1
ATOM 746 O O . ILE A 1 92 ? -9.572 7.399 28.686 1.00 52.53 92 ILE A O 1
ATOM 750 N N . ALA A 1 93 ? -9.970 6.017 30.397 1.00 51.56 93 ALA A N 1
ATOM 751 C CA . ALA A 1 93 ? -11.296 6.570 30.690 1.00 51.56 93 ALA A CA 1
ATOM 752 C C . ALA A 1 93 ? -11.251 8.031 31.186 1.00 51.56 93 ALA A C 1
ATOM 754 O O . ALA A 1 93 ? -12.219 8.764 31.005 1.00 51.56 93 ALA A O 1
ATOM 755 N N . HIS A 1 94 ? -10.144 8.463 31.805 1.00 48.47 94 HIS A N 1
ATOM 756 C CA . HIS A 1 94 ? -9.942 9.853 32.239 1.00 48.47 94 HIS A CA 1
ATOM 757 C C . HIS A 1 94 ? -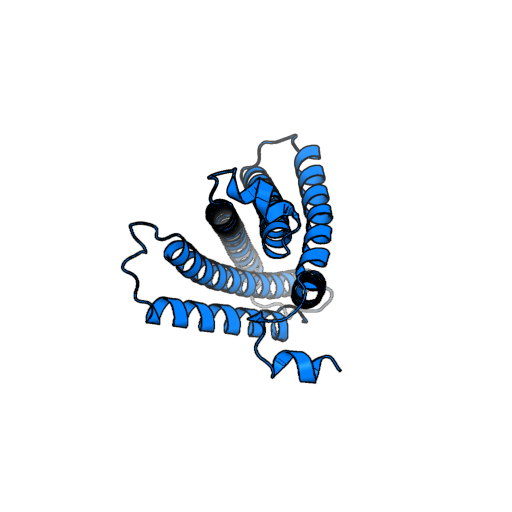9.467 10.780 31.117 1.00 48.47 94 HIS A C 1
ATOM 759 O O . HIS A 1 94 ? -9.809 11.962 31.096 1.00 48.47 94 HIS A O 1
ATOM 765 N N . ALA A 1 95 ? -8.713 10.256 30.154 1.00 53.25 95 ALA A N 1
ATOM 766 C CA . ALA A 1 95 ? -8.381 10.994 28.950 1.00 53.25 95 ALA A CA 1
ATOM 767 C C . ALA A 1 95 ? -9.580 10.925 27.993 1.00 53.25 95 ALA A C 1
ATOM 769 O O . ALA A 1 95 ? -9.735 9.947 27.271 1.00 53.25 95 ALA A O 1
ATOM 770 N N . ASN A 1 96 ? -10.402 11.978 27.927 1.00 51.12 96 ASN A N 1
ATOM 771 C CA . ASN A 1 96 ? -11.518 12.148 26.971 1.00 51.12 96 ASN A CA 1
ATOM 772 C C . ASN A 1 96 ? -11.072 12.194 25.481 1.00 51.12 96 ASN A C 1
ATOM 774 O O . ASN A 1 96 ? -11.728 12.764 24.612 1.00 51.12 96 ASN A O 1
ATOM 778 N N . ILE A 1 97 ? -9.903 11.639 25.177 1.00 58.25 97 ILE A N 1
ATOM 779 C CA . ILE A 1 97 ? -9.317 11.521 23.856 1.00 58.25 97 ILE A CA 1
ATOM 780 C C . ILE A 1 97 ? -9.902 10.260 23.224 1.00 58.25 97 ILE A C 1
ATOM 782 O O . ILE A 1 97 ? -9.747 9.149 23.729 1.00 58.25 97 ILE A O 1
ATOM 786 N N . ARG A 1 98 ? -10.567 10.416 22.080 1.00 67.12 98 ARG A N 1
ATOM 787 C CA . ARG A 1 98 ? -11.067 9.301 21.267 1.00 67.12 98 ARG A CA 1
ATOM 788 C C . ARG A 1 98 ? -9.896 8.621 20.551 1.00 67.12 98 ARG A C 1
ATOM 790 O O . ARG A 1 98 ? -9.720 8.773 19.350 1.00 67.12 98 ARG A O 1
ATOM 797 N N . TRP A 1 99 ? -9.090 7.857 21.291 1.00 68.69 99 TRP A N 1
ATOM 798 C CA . TRP A 1 99 ? -7.902 7.145 20.790 1.00 68.69 99 TRP A CA 1
ATOM 799 C C . TRP A 1 99 ? -8.181 6.302 19.539 1.00 68.69 99 TRP A C 1
ATOM 801 O O . TRP A 1 99 ? -7.334 6.195 18.652 1.00 68.69 99 TRP A O 1
ATOM 811 N N . LYS A 1 100 ? -9.393 5.745 19.447 1.00 69.12 100 LYS A N 1
ATOM 812 C CA . LYS A 1 100 ? -9.883 5.022 18.271 1.00 69.12 100 LYS A CA 1
ATOM 813 C C . LYS A 1 100 ? -10.002 5.923 17.037 1.00 69.12 100 LYS A C 1
ATOM 815 O O . LYS A 1 100 ? -9.501 5.553 15.983 1.00 69.12 100 LYS A O 1
ATOM 820 N N . ASP A 1 101 ? -10.569 7.116 17.187 1.00 71.56 101 ASP A N 1
ATOM 821 C CA . ASP A 1 101 ? -10.733 8.075 16.091 1.00 71.56 101 ASP A CA 1
ATOM 822 C C . ASP A 1 101 ? -9.363 8.599 15.622 1.00 71.56 101 ASP A C 1
ATOM 824 O O . ASP A 1 101 ? -9.112 8.691 14.423 1.00 71.56 101 ASP A O 1
ATOM 828 N N . THR A 1 102 ? -8.425 8.857 16.546 1.00 74.88 102 THR A N 1
ATOM 829 C CA . THR A 1 102 ? -7.046 9.258 16.199 1.00 74.88 102 THR A CA 1
ATOM 830 C C . THR A 1 102 ? -6.304 8.149 15.451 1.00 74.88 102 THR A C 1
ATOM 832 O O . THR A 1 102 ? -5.592 8.413 14.480 1.00 74.88 102 THR A O 1
ATOM 835 N N . LYS A 1 103 ? -6.488 6.890 15.864 1.00 78.06 103 LYS A N 1
ATOM 836 C CA . LYS A 1 103 ? -5.931 5.730 15.162 1.00 78.06 103 LYS A CA 1
ATOM 837 C C . LYS A 1 103 ? -6.499 5.630 13.748 1.00 78.06 103 LYS A C 1
ATOM 839 O O . LYS A 1 103 ? -5.731 5.477 12.797 1.00 78.06 103 LYS A O 1
ATOM 844 N N . ASP A 1 104 ? -7.812 5.733 13.600 1.00 74.75 104 ASP A N 1
ATOM 845 C CA . ASP A 1 104 ? -8.473 5.637 12.300 1.00 74.75 104 ASP A CA 1
ATOM 846 C C . ASP A 1 104 ? -8.054 6.804 11.384 1.00 74.75 104 ASP A C 1
ATOM 848 O O . ASP A 1 104 ? -7.781 6.592 10.201 1.00 74.75 104 ASP A O 1
ATOM 852 N N . MET A 1 105 ? -7.847 8.003 11.938 1.00 77.81 105 MET A N 1
ATOM 853 C CA . MET A 1 105 ? -7.278 9.149 11.222 1.00 77.81 105 MET A CA 1
ATOM 854 C C . MET A 1 105 ? -5.829 8.898 10.772 1.00 77.81 105 MET A C 1
ATOM 856 O O . MET A 1 105 ? -5.482 9.189 9.628 1.00 77.81 105 MET A O 1
ATOM 860 N N . SER A 1 106 ? -4.984 8.300 11.621 1.00 77.19 106 SER A N 1
ATOM 861 C CA . SER A 1 106 ? -3.615 7.916 11.229 1.00 77.19 106 SER A CA 1
ATOM 862 C C . SER A 1 106 ? -3.608 6.856 10.119 1.00 77.19 106 SER A C 1
ATOM 864 O O . SER A 1 106 ? -2.781 6.900 9.208 1.00 77.19 106 SER A O 1
ATOM 866 N N . SER A 1 107 ? -4.581 5.939 10.139 1.00 78.38 107 SER A N 1
ATOM 867 C CA . SER A 1 107 ? -4.766 4.934 9.092 1.00 78.38 107 SER A CA 1
ATOM 868 C C . SER A 1 107 ? -5.191 5.573 7.768 1.00 78.38 107 SER A C 1
ATOM 870 O O . SER A 1 107 ? -4.681 5.196 6.711 1.00 78.38 107 SER A O 1
ATOM 872 N N . LEU A 1 108 ? -6.059 6.588 7.820 1.00 81.19 108 LEU A N 1
ATOM 873 C CA . LEU A 1 108 ? -6.434 7.380 6.653 1.00 81.19 108 LEU A CA 1
ATOM 874 C C . LEU A 1 108 ? -5.236 8.160 6.091 1.00 81.19 108 LEU A C 1
ATOM 876 O O . LEU A 1 108 ? -5.004 8.117 4.885 1.00 81.19 108 LEU A O 1
ATOM 880 N N . ALA A 1 109 ? -4.444 8.813 6.947 1.00 80.62 109 ALA A N 1
ATOM 881 C CA . ALA A 1 109 ? -3.237 9.533 6.538 1.00 80.62 109 ALA A CA 1
ATOM 882 C C . ALA A 1 109 ? -2.229 8.598 5.852 1.00 80.62 109 ALA A C 1
ATOM 884 O O . ALA A 1 109 ? -1.768 8.888 4.748 1.00 80.62 109 ALA A O 1
ATOM 885 N N . ARG A 1 110 ? -1.976 7.417 6.435 1.00 82.44 110 ARG A N 1
ATOM 886 C CA . ARG A 1 110 ? -1.182 6.348 5.807 1.00 82.44 110 ARG A CA 1
ATOM 887 C C . ARG A 1 110 ? -1.724 5.984 4.423 1.00 82.44 110 ARG A C 1
ATOM 889 O O . ARG A 1 110 ? -0.950 5.858 3.478 1.00 82.44 110 ARG A O 1
ATOM 896 N N . CYS A 1 111 ? -3.040 5.812 4.299 1.00 82.12 111 CYS A N 1
ATOM 897 C CA . CYS A 1 111 ? -3.678 5.478 3.027 1.00 82.12 111 CYS A CA 1
ATOM 898 C C . CYS A 1 111 ? -3.486 6.588 1.982 1.00 82.12 111 CYS A C 1
ATOM 900 O O . CYS A 1 111 ? -3.198 6.290 0.827 1.00 82.12 111 CYS A O 1
ATOM 902 N N . MET A 1 112 ? -3.589 7.856 2.386 1.00 83.44 112 MET A N 1
ATOM 903 C CA . MET A 1 112 ? -3.402 9.014 1.508 1.00 83.44 112 MET A CA 1
ATOM 904 C C . MET A 1 112 ? -1.955 9.160 1.029 1.00 83.44 112 MET A C 1
ATOM 906 O O . MET A 1 112 ? -1.717 9.309 -0.172 1.00 83.44 112 MET A O 1
ATOM 910 N N . PHE A 1 113 ? -0.981 9.071 1.939 1.00 83.62 113 PHE A N 1
ATOM 911 C CA . PHE A 1 113 ? 0.437 9.118 1.575 1.00 83.62 113 PHE A CA 1
ATOM 912 C C . PHE A 1 113 ? 0.826 7.939 0.683 1.00 83.62 113 PHE A C 1
ATOM 914 O O . PHE A 1 113 ? 1.466 8.143 -0.346 1.00 83.62 113 PHE A O 1
ATOM 921 N N . GLY A 1 114 ? 0.376 6.727 1.025 1.00 80.62 114 GLY A N 1
ATOM 922 C CA . GLY A 1 114 ? 0.596 5.533 0.212 1.00 80.62 114 GLY A CA 1
ATOM 923 C C . GLY A 1 114 ? 0.031 5.688 -1.199 1.00 80.62 114 GLY A C 1
ATOM 924 O O . GLY A 1 114 ? 0.758 5.497 -2.166 1.00 80.62 114 GLY A O 1
ATOM 925 N N . LEU A 1 115 ? -1.223 6.132 -1.327 1.00 85.19 115 LEU A N 1
ATOM 926 C CA . LEU A 1 115 ? -1.858 6.364 -2.626 1.00 85.19 115 LEU A CA 1
ATOM 927 C C . LEU A 1 115 ? -1.089 7.397 -3.454 1.00 85.19 115 LEU A C 1
ATOM 929 O O . LEU A 1 115 ? -0.866 7.183 -4.642 1.00 85.19 115 LEU A O 1
ATOM 933 N N . THR A 1 116 ? -0.637 8.481 -2.824 1.00 84.31 116 THR A N 1
ATOM 934 C CA . THR A 1 116 ? 0.132 9.536 -3.497 1.00 84.31 116 THR A CA 1
ATOM 935 C C . THR A 1 116 ? 1.462 8.992 -4.020 1.00 84.31 116 THR A C 1
ATOM 937 O O . THR A 1 116 ? 1.789 9.185 -5.190 1.00 84.31 116 THR A O 1
ATOM 940 N N . ILE A 1 117 ? 2.204 8.253 -3.190 1.00 83.81 117 ILE A N 1
ATOM 941 C CA . ILE A 1 117 ? 3.476 7.627 -3.574 1.00 83.81 117 ILE A CA 1
ATOM 942 C C . ILE A 1 117 ? 3.264 6.639 -4.723 1.00 83.81 117 ILE A C 1
ATOM 944 O O . ILE A 1 117 ? 3.930 6.768 -5.749 1.00 83.81 117 ILE A O 1
ATOM 948 N N . THR A 1 118 ? 2.322 5.698 -4.588 1.00 80.44 118 THR A N 1
ATOM 949 C CA . THR A 1 118 ? 2.057 4.677 -5.614 1.00 80.44 118 THR A CA 1
ATOM 950 C C . THR A 1 118 ? 1.589 5.308 -6.923 1.00 80.44 118 THR A C 1
ATOM 952 O O . THR A 1 118 ? 1.938 4.836 -8.003 1.00 80.44 118 THR A O 1
ATOM 955 N N . PHE A 1 119 ? 0.841 6.410 -6.864 1.00 81.62 119 PHE A N 1
ATOM 956 C CA . PHE A 1 119 ? 0.454 7.158 -8.054 1.00 81.62 119 PHE A CA 1
ATOM 957 C C . PHE A 1 119 ? 1.684 7.756 -8.746 1.00 81.62 119 PHE A C 1
ATOM 959 O O . PHE A 1 119 ? 1.917 7.482 -9.921 1.00 81.62 119 PHE A O 1
ATOM 966 N N . PHE A 1 120 ? 2.534 8.494 -8.024 1.00 82.69 120 PHE A N 1
ATOM 967 C CA . PHE A 1 120 ? 3.753 9.070 -8.600 1.00 82.69 120 PHE A CA 1
ATOM 968 C C . PHE A 1 120 ? 4.710 8.011 -9.168 1.00 82.69 120 PHE A C 1
ATOM 970 O O . PHE A 1 120 ? 5.266 8.210 -10.252 1.00 82.69 120 PHE A O 1
ATOM 977 N N . THR A 1 121 ? 4.899 6.881 -8.481 1.00 80.56 121 THR A N 1
ATOM 978 C CA . THR A 1 121 ? 5.726 5.779 -8.997 1.00 80.56 121 THR A CA 1
ATOM 979 C C . THR A 1 121 ? 5.095 5.138 -10.230 1.00 80.56 121 THR A C 1
ATOM 981 O O . THR A 1 121 ? 5.810 4.897 -11.201 1.00 80.56 121 THR A O 1
ATOM 984 N N . SER A 1 122 ? 3.769 4.974 -10.266 1.00 79.38 122 SER A N 1
ATOM 985 C CA . SER A 1 122 ? 3.044 4.482 -11.448 1.00 79.38 122 SER A CA 1
ATOM 986 C C . SER A 1 122 ? 3.255 5.374 -12.668 1.00 79.38 122 SER A C 1
ATOM 988 O O . SER A 1 122 ? 3.488 4.867 -13.766 1.00 79.38 122 SER A O 1
ATOM 990 N N . PHE A 1 123 ? 3.217 6.700 -12.498 1.00 81.19 123 PHE A N 1
ATOM 991 C CA . PHE A 1 123 ? 3.490 7.640 -13.591 1.00 81.19 123 PHE A CA 1
ATOM 992 C C . PHE A 1 123 ? 4.923 7.524 -14.107 1.00 81.19 123 PHE A C 1
ATOM 994 O O . PHE A 1 123 ? 5.125 7.437 -15.317 1.00 81.19 123 PHE A O 1
ATOM 1001 N N . ARG A 1 124 ? 5.914 7.460 -13.210 1.00 81.56 124 ARG A N 1
ATOM 1002 C CA . ARG A 1 124 ? 7.319 7.272 -13.607 1.00 81.56 124 ARG A CA 1
ATOM 1003 C C . ARG A 1 124 ? 7.538 5.946 -14.335 1.00 81.56 124 ARG A C 1
ATOM 1005 O O . ARG A 1 124 ? 8.224 5.922 -15.352 1.00 81.56 124 ARG A O 1
ATOM 1012 N N . THR A 1 125 ? 6.930 4.861 -13.858 1.00 78.94 125 THR A N 1
ATOM 1013 C CA . THR A 1 125 ? 7.027 3.539 -14.496 1.00 78.94 125 THR A CA 1
ATOM 1014 C C . THR A 1 125 ? 6.370 3.546 -15.876 1.00 78.94 125 THR A C 1
ATOM 1016 O O . THR A 1 125 ? 6.935 3.007 -16.824 1.00 78.94 125 THR A O 1
ATOM 1019 N N . LYS A 1 126 ? 5.221 4.218 -16.033 1.00 81.44 126 LYS A N 1
ATOM 1020 C CA . LYS A 1 126 ? 4.563 4.392 -17.336 1.00 81.44 126 LYS A CA 1
ATOM 1021 C C . LYS A 1 126 ? 5.461 5.124 -18.334 1.00 81.44 126 LYS A C 1
ATOM 1023 O O . LYS A 1 126 ? 5.573 4.686 -19.477 1.00 81.44 126 LYS A O 1
ATOM 1028 N N . GLU A 1 127 ? 6.116 6.198 -17.899 1.00 81.31 127 GLU A N 1
ATOM 1029 C CA . GLU A 1 127 ? 7.043 6.949 -18.750 1.00 81.31 127 GLU A CA 1
ATOM 1030 C C . GLU A 1 127 ? 8.274 6.111 -19.117 1.00 81.31 127 GLU A C 1
ATOM 1032 O O . GLU A 1 127 ? 8.672 6.061 -20.276 1.00 81.31 127 GLU A O 1
ATOM 1037 N N . ARG A 1 128 ? 8.818 5.340 -18.167 1.00 79.06 128 ARG A N 1
ATOM 1038 C CA . ARG A 1 128 ? 9.913 4.395 -18.432 1.00 79.06 128 ARG A CA 1
ATOM 1039 C C . ARG A 1 128 ? 9.533 3.354 -19.486 1.00 79.06 128 ARG A C 1
ATOM 1041 O O . ARG A 1 128 ? 10.316 3.089 -20.393 1.00 79.06 128 ARG A O 1
ATOM 1048 N N . VAL A 1 129 ? 8.331 2.783 -19.389 1.00 79.56 129 VAL A N 1
ATOM 1049 C CA . VAL A 1 129 ? 7.805 1.834 -20.384 1.00 79.56 129 VAL A CA 1
ATOM 1050 C C . VAL A 1 129 ? 7.684 2.496 -21.754 1.00 79.56 129 VAL A C 1
ATOM 1052 O O . VAL A 1 129 ? 8.012 1.864 -22.756 1.00 79.56 129 VAL A O 1
ATOM 1055 N N . ARG A 1 130 ? 7.242 3.757 -21.813 1.00 81.88 130 ARG A N 1
ATOM 1056 C CA . ARG A 1 130 ? 7.156 4.518 -23.063 1.00 81.88 130 ARG A CA 1
ATOM 1057 C C . ARG A 1 130 ? 8.533 4.700 -23.705 1.00 81.88 130 ARG A C 1
ATOM 1059 O O . ARG A 1 130 ? 8.688 4.325 -24.861 1.00 81.88 130 ARG A O 1
ATOM 1066 N N . ILE A 1 131 ? 9.522 5.169 -22.946 1.00 82.44 131 ILE A N 1
ATOM 1067 C CA . ILE A 1 131 ? 10.898 5.370 -23.429 1.00 82.44 131 ILE A CA 1
ATOM 1068 C C . ILE A 1 131 ? 11.503 4.047 -23.914 1.00 82.44 131 ILE A C 1
ATOM 1070 O O . ILE A 1 131 ? 12.045 3.980 -25.010 1.00 82.44 131 ILE A O 1
ATOM 1074 N N . LEU A 1 132 ? 11.365 2.963 -23.140 1.00 77.50 132 LEU A N 1
ATOM 1075 C CA . LEU A 1 132 ? 11.858 1.638 -23.543 1.00 77.50 132 LEU A CA 1
ATOM 1076 C C . LEU A 1 132 ? 11.187 1.139 -24.830 1.00 77.50 132 LEU A C 1
ATOM 1078 O O . LEU A 1 132 ? 11.828 0.484 -25.648 1.00 77.50 132 LEU A O 1
ATOM 1082 N N . ARG A 1 133 ? 9.901 1.452 -25.020 1.00 78.94 133 ARG A N 1
ATOM 1083 C CA . ARG A 1 133 ? 9.151 1.091 -26.225 1.00 78.94 133 ARG A CA 1
ATOM 1084 C C . ARG A 1 133 ? 9.617 1.880 -27.445 1.00 78.94 133 ARG A C 1
ATOM 1086 O O . ARG A 1 133 ? 9.749 1.286 -28.510 1.00 78.94 133 ARG A O 1
ATOM 1093 N N . GLU A 1 134 ? 9.868 3.175 -27.278 1.00 80.81 134 GLU A N 1
ATOM 1094 C CA . GLU A 1 134 ? 10.417 4.048 -28.321 1.00 80.81 134 GLU A CA 1
ATOM 1095 C C . GLU A 1 134 ? 11.824 3.564 -28.728 1.00 80.81 134 GLU A C 1
ATOM 1097 O O . GLU A 1 134 ? 12.042 3.259 -29.899 1.00 80.81 134 GLU A O 1
ATOM 1102 N N . SER A 1 135 ? 12.713 3.290 -27.765 1.00 75.06 135 SER A N 1
ATOM 1103 C CA . SER A 1 135 ? 14.054 2.732 -28.022 1.00 75.06 135 SER A CA 1
ATOM 1104 C C . SER A 1 135 ? 14.049 1.364 -28.723 1.00 75.06 135 SER A C 1
ATOM 1106 O O . SER A 1 135 ? 14.991 1.029 -29.443 1.00 75.06 135 SER A O 1
ATOM 1108 N N . LEU A 1 136 ? 13.011 0.542 -28.514 1.00 71.62 136 LEU A N 1
ATOM 1109 C CA . LEU A 1 136 ? 12.837 -0.724 -29.238 1.00 71.62 136 LEU A CA 1
ATOM 1110 C C . LEU A 1 136 ? 12.264 -0.524 -30.650 1.00 71.62 136 LEU A C 1
ATOM 1112 O O . LEU A 1 136 ? 12.576 -1.316 -31.540 1.00 71.62 136 LEU A O 1
ATOM 1116 N N . SER A 1 137 ? 11.430 0.500 -30.863 1.00 67.94 137 SER A N 1
ATOM 1117 C CA . SER A 1 137 ? 10.810 0.770 -32.169 1.00 67.94 137 SER A CA 1
ATOM 1118 C C . SER A 1 137 ? 11.813 1.197 -33.241 1.00 67.94 137 SER A C 1
ATOM 1120 O O . SER A 1 137 ? 11.582 0.920 -34.416 1.00 67.94 137 SER A O 1
ATOM 1122 N N . ASP A 1 138 ? 12.965 1.735 -32.835 1.00 66.75 138 ASP A N 1
ATOM 1123 C CA . ASP A 1 138 ? 14.075 2.076 -33.731 1.00 66.75 138 ASP A CA 1
ATOM 1124 C C . ASP A 1 138 ? 14.820 0.838 -34.283 1.00 66.75 138 ASP A C 1
ATOM 1126 O O . ASP A 1 138 ? 15.622 0.954 -35.208 1.00 66.75 138 ASP A O 1
ATOM 1130 N N . ASN A 1 139 ? 14.565 -0.374 -33.760 1.00 61.59 139 ASN A N 1
ATOM 1131 C CA . ASN A 1 139 ? 15.177 -1.629 -34.231 1.00 61.59 139 ASN A CA 1
ATOM 1132 C C . ASN A 1 139 ? 14.143 -2.766 -34.431 1.00 61.59 139 ASN A C 1
ATOM 1134 O O . ASN A 1 139 ? 14.214 -3.798 -33.758 1.00 61.59 139 ASN A O 1
ATOM 1138 N N . PRO A 1 140 ? 13.205 -2.642 -35.389 1.00 57.91 140 PRO A N 1
ATOM 1139 C CA . PRO A 1 140 ? 12.018 -3.503 -35.477 1.00 57.91 140 PRO A CA 1
ATOM 1140 C C . PRO A 1 140 ? 12.268 -4.950 -35.955 1.00 57.91 140 PRO A C 1
ATOM 1142 O O . PRO A 1 140 ? 11.378 -5.791 -35.829 1.00 57.91 140 PRO A O 1
ATOM 1145 N N . HIS A 1 141 ? 13.448 -5.277 -36.503 1.00 53.00 141 HIS A N 1
ATOM 1146 C CA . HIS A 1 141 ? 13.652 -6.532 -37.254 1.00 53.00 141 HIS A CA 1
ATOM 1147 C C . HIS A 1 141 ? 14.842 -7.411 -36.828 1.00 53.00 141 HIS A C 1
ATOM 1149 O O . HIS A 1 141 ? 15.172 -8.370 -37.526 1.00 53.00 141 HIS A O 1
ATOM 1155 N N . LYS A 1 142 ? 15.479 -7.168 -35.675 1.00 57.38 142 LYS A N 1
ATOM 1156 C CA . LYS A 1 142 ? 16.502 -8.098 -35.158 1.00 57.38 142 LYS A CA 1
ATOM 1157 C C . LYS A 1 142 ? 15.850 -9.170 -34.283 1.00 57.38 142 LYS A C 1
ATOM 1159 O O . LYS A 1 142 ? 15.238 -8.852 -33.268 1.00 57.38 142 LYS A O 1
ATOM 1164 N N . ARG A 1 143 ? 16.014 -10.451 -34.652 1.00 55.66 143 ARG A N 1
ATOM 1165 C CA . ARG A 1 143 ? 15.737 -11.580 -33.745 1.00 55.66 143 ARG A CA 1
ATOM 1166 C C . ARG A 1 143 ? 16.459 -11.324 -32.419 1.00 55.66 143 ARG A C 1
ATOM 1168 O O . ARG A 1 143 ? 17.654 -11.030 -32.409 1.00 55.66 143 ARG A O 1
ATOM 1175 N N . VAL A 1 144 ? 15.715 -11.411 -31.321 1.00 58.78 144 VAL A N 1
ATOM 1176 C CA . VAL A 1 144 ? 16.236 -11.186 -29.972 1.00 58.78 144 VAL A CA 1
ATOM 1177 C C . VAL A 1 144 ? 17.113 -12.382 -29.587 1.00 58.78 144 VAL A C 1
ATOM 1179 O O . VAL A 1 144 ? 16.610 -13.438 -29.213 1.00 58.78 144 VAL A O 1
ATOM 1182 N N . GLU A 1 145 ? 18.428 -12.232 -29.716 1.00 59.53 145 GLU A N 1
ATOM 1183 C CA . GLU A 1 145 ? 19.419 -13.188 -29.206 1.00 59.53 145 GLU A CA 1
ATOM 1184 C C . GLU A 1 145 ? 19.823 -12.813 -27.776 1.00 59.53 145 GLU A C 1
ATOM 1186 O O . GLU A 1 145 ? 19.992 -11.631 -27.474 1.00 59.53 145 GLU A O 1
ATOM 1191 N N . LYS A 1 146 ? 20.001 -13.820 -26.906 1.00 53.97 146 LYS A N 1
ATOM 1192 C CA . LYS A 1 146 ? 20.252 -13.658 -25.459 1.00 53.97 146 LYS A CA 1
ATOM 1193 C C . LYS A 1 146 ? 21.480 -12.805 -25.099 1.00 53.97 146 LYS A C 1
ATOM 1195 O O . LYS A 1 146 ? 21.478 -12.220 -24.024 1.00 53.97 146 LYS A O 1
ATOM 1200 N N . ASP A 1 147 ? 22.469 -12.696 -25.986 1.00 56.59 147 ASP A N 1
ATOM 1201 C CA . ASP A 1 147 ? 23.718 -11.943 -25.757 1.00 56.59 147 ASP A CA 1
ATOM 1202 C C . ASP A 1 147 ? 23.677 -10.479 -26.216 1.00 56.59 147 ASP A C 1
ATOM 1204 O O . ASP A 1 147 ? 24.627 -9.723 -26.013 1.00 56.59 147 ASP A O 1
ATOM 1208 N N . LYS A 1 148 ? 22.594 -10.043 -26.865 1.00 63.53 148 LYS A N 1
ATOM 1209 C CA . LYS A 1 148 ? 22.506 -8.682 -27.404 1.00 63.53 148 LYS A CA 1
ATOM 1210 C C . LYS A 1 148 ? 21.820 -7.751 -26.413 1.00 63.53 148 LYS A C 1
ATOM 1212 O O . LYS A 1 148 ? 20.849 -8.125 -25.764 1.00 63.53 148 LYS A O 1
ATOM 1217 N N . ASN A 1 149 ? 22.242 -6.485 -26.412 1.00 69.38 149 ASN A N 1
ATOM 1218 C CA . ASN A 1 149 ? 21.603 -5.382 -25.677 1.00 69.38 149 ASN A CA 1
ATOM 1219 C C . ASN A 1 149 ? 20.082 -5.268 -25.966 1.00 69.38 149 ASN A C 1
ATOM 1221 O O . ASN A 1 149 ? 19.309 -4.706 -25.205 1.00 69.38 149 ASN A O 1
ATOM 1225 N N . THR A 1 150 ? 19.616 -5.846 -27.074 1.00 66.75 150 THR A N 1
ATOM 1226 C CA . THR A 1 150 ? 18.194 -5.961 -27.418 1.00 66.75 150 THR A CA 1
ATOM 1227 C C . THR A 1 150 ? 17.426 -6.919 -26.493 1.00 66.75 150 THR A C 1
ATOM 1229 O O . THR A 1 150 ? 16.255 -6.673 -26.211 1.00 66.75 150 THR A O 1
ATOM 1232 N N . TYR A 1 151 ? 18.053 -7.990 -25.989 1.00 72.50 151 TYR A N 1
ATOM 1233 C CA . TYR A 1 151 ? 17.436 -8.916 -25.031 1.00 72.50 151 TYR A CA 1
ATOM 1234 C C . TYR A 1 151 ? 17.262 -8.273 -23.655 1.00 72.50 151 TYR A C 1
ATOM 1236 O O . TYR A 1 151 ? 16.169 -8.364 -23.099 1.00 72.50 151 TYR A O 1
ATOM 1244 N N . SER A 1 152 ? 18.276 -7.565 -23.143 1.00 76.44 152 SER A N 1
ATOM 1245 C CA . SER A 1 152 ? 18.170 -6.826 -21.875 1.00 76.44 152 SER A CA 1
ATOM 1246 C C . SER A 1 152 ? 17.078 -5.759 -21.943 1.00 76.44 152 SER A C 1
ATOM 1248 O O . SER A 1 152 ? 16.209 -5.730 -21.081 1.00 76.44 152 SER A O 1
ATOM 1250 N N . LEU A 1 153 ? 17.026 -4.970 -23.021 1.00 71.00 153 LEU A N 1
ATOM 1251 C CA . LEU A 1 153 ? 15.975 -3.963 -23.209 1.00 71.00 153 LEU A CA 1
ATOM 1252 C C . LEU A 1 153 ? 14.568 -4.577 -23.317 1.00 71.00 153 LEU A C 1
ATOM 1254 O O . LEU A 1 153 ? 13.607 -4.027 -22.780 1.00 71.00 153 LEU A O 1
ATOM 1258 N N . THR A 1 154 ? 14.430 -5.732 -23.978 1.00 74.12 154 THR A N 1
ATOM 1259 C CA . THR A 1 154 ? 13.141 -6.441 -24.077 1.00 74.12 154 THR A CA 1
ATOM 1260 C C . THR A 1 154 ? 12.721 -7.014 -22.722 1.00 74.12 154 THR A C 1
ATOM 1262 O O . THR A 1 154 ? 11.555 -6.911 -22.339 1.00 74.12 154 THR A O 1
ATOM 1265 N N . TYR A 1 155 ? 13.665 -7.590 -21.976 1.00 80.31 155 TYR A N 1
ATOM 1266 C CA . TYR A 1 155 ? 13.438 -8.092 -20.624 1.00 80.31 155 TYR A CA 1
ATOM 1267 C C . TYR A 1 155 ? 13.039 -6.964 -19.663 1.00 80.31 155 TYR A C 1
ATOM 1269 O O . TYR A 1 155 ? 12.049 -7.096 -18.939 1.00 80.31 155 TYR A O 1
ATOM 1277 N N . ASP A 1 156 ? 13.736 -5.830 -19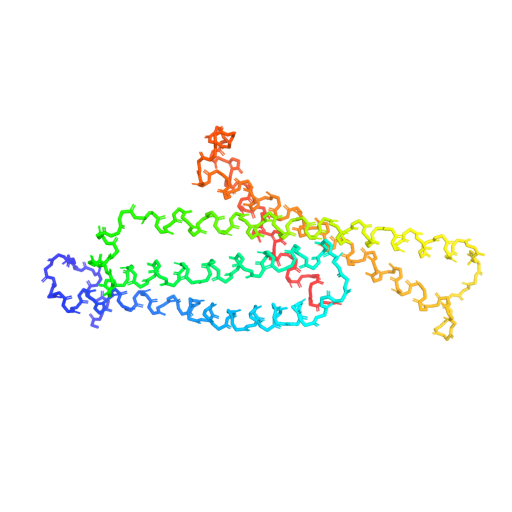.712 1.00 80.56 156 ASP A N 1
ATOM 1278 C CA . ASP A 1 156 ? 13.440 -4.645 -18.905 1.00 80.56 156 ASP A CA 1
ATOM 1279 C C . ASP A 1 156 ? 12.068 -4.061 -19.244 1.00 80.56 156 ASP A C 1
ATOM 1281 O O . ASP A 1 156 ? 11.336 -3.639 -18.346 1.00 80.56 156 ASP A O 1
ATOM 1285 N N . LEU A 1 157 ? 11.671 -4.081 -20.519 1.00 78.38 157 LEU A N 1
ATOM 1286 C CA . LEU A 1 157 ? 10.344 -3.655 -20.953 1.00 78.38 157 LEU A CA 1
ATOM 1287 C C . LEU A 1 157 ? 9.248 -4.587 -20.420 1.00 78.38 157 LEU A C 1
ATOM 1289 O O . LEU A 1 157 ? 8.263 -4.108 -19.859 1.00 78.38 157 LEU A O 1
ATOM 1293 N N . VAL A 1 158 ? 9.413 -5.908 -20.543 1.00 81.88 158 VAL A N 1
ATOM 1294 C CA . VAL A 1 158 ? 8.443 -6.885 -20.013 1.00 81.88 158 VAL A CA 1
ATOM 1295 C C . VAL A 1 158 ? 8.325 -6.765 -18.493 1.00 81.88 158 VAL A C 1
ATOM 1297 O O . VAL A 1 158 ? 7.210 -6.734 -17.963 1.00 81.88 158 VAL A O 1
ATOM 1300 N N . THR A 1 159 ? 9.456 -6.634 -17.801 1.00 84.06 159 THR A N 1
ATOM 1301 C CA . THR A 1 159 ? 9.508 -6.457 -16.345 1.00 84.06 159 THR A CA 1
ATOM 1302 C C . THR A 1 159 ? 8.831 -5.150 -15.933 1.00 84.06 159 THR A C 1
ATOM 1304 O O . THR A 1 159 ? 7.926 -5.171 -15.104 1.00 84.06 159 THR A O 1
ATOM 1307 N N . SER A 1 160 ? 9.145 -4.034 -16.597 1.00 79.06 160 SER A N 1
ATOM 1308 C CA . SER A 1 160 ? 8.541 -2.725 -16.303 1.00 79.06 160 SER A CA 1
ATOM 1309 C C . SER A 1 160 ? 7.031 -2.696 -16.585 1.00 79.06 160 SER A C 1
ATOM 1311 O O . SER A 1 160 ? 6.266 -2.094 -15.833 1.00 79.06 160 SER A O 1
ATOM 1313 N N . ILE A 1 161 ? 6.556 -3.377 -17.637 1.00 79.12 161 ILE A N 1
ATOM 1314 C CA . ILE A 1 161 ? 5.114 -3.527 -17.910 1.00 79.12 161 ILE A CA 1
ATOM 1315 C C . ILE A 1 161 ? 4.435 -4.313 -16.789 1.00 79.12 161 ILE A C 1
ATOM 1317 O O . ILE A 1 161 ? 3.324 -3.972 -16.373 1.00 79.12 161 ILE A O 1
ATOM 1321 N N . ARG A 1 162 ? 5.079 -5.378 -16.306 1.00 81.44 162 ARG A N 1
ATOM 1322 C CA . ARG A 1 162 ? 4.558 -6.184 -15.204 1.00 81.44 162 ARG A CA 1
ATOM 1323 C C . ARG A 1 162 ? 4.484 -5.367 -13.915 1.00 81.44 162 ARG A C 1
ATOM 1325 O O . ARG A 1 162 ? 3.424 -5.346 -13.293 1.00 81.44 162 ARG A O 1
ATOM 1332 N N . GLU A 1 163 ? 5.554 -4.663 -13.563 1.00 82.00 163 GLU A N 1
ATOM 1333 C CA . GLU A 1 163 ? 5.603 -3.756 -12.411 1.00 82.00 163 GLU A CA 1
ATOM 1334 C C . GLU A 1 163 ? 4.504 -2.693 -12.486 1.00 82.00 163 GLU A C 1
ATOM 1336 O O . GLU A 1 163 ? 3.784 -2.479 -11.514 1.00 82.00 163 GLU A O 1
ATOM 1341 N N . TYR A 1 164 ? 4.295 -2.087 -13.657 1.00 80.06 164 TYR A N 1
ATOM 1342 C CA . TYR A 1 164 ? 3.226 -1.111 -13.850 1.00 80.06 164 TYR A CA 1
ATOM 1343 C C . TYR A 1 164 ? 1.834 -1.707 -13.594 1.00 80.06 164 TYR A C 1
ATOM 1345 O O . TYR A 1 164 ? 1.019 -1.099 -12.904 1.00 80.06 164 TYR A O 1
ATOM 1353 N N . ARG A 1 165 ? 1.548 -2.915 -14.102 1.00 81.56 165 ARG A N 1
ATOM 1354 C CA . ARG A 1 165 ? 0.258 -3.594 -13.858 1.00 81.56 165 ARG A CA 1
ATOM 1355 C C . ARG A 1 165 ? 0.028 -3.855 -12.372 1.00 81.56 165 ARG A C 1
ATOM 1357 O O . ARG A 1 165 ? -1.086 -3.669 -11.889 1.00 81.56 165 ARG A O 1
ATOM 1364 N N . VAL A 1 166 ? 1.076 -4.263 -11.662 1.00 82.94 166 VAL A N 1
ATOM 1365 C CA . VAL A 1 166 ? 1.049 -4.455 -10.209 1.00 82.94 166 VAL A CA 1
ATOM 1366 C C . VAL A 1 166 ? 0.730 -3.142 -9.495 1.00 82.94 166 VAL A C 1
ATOM 1368 O O . VAL A 1 166 ? -0.219 -3.091 -8.716 1.00 82.94 166 VAL A O 1
ATOM 1371 N N . GLN A 1 167 ? 1.446 -2.066 -9.821 1.00 82.12 167 GLN A N 1
ATOM 1372 C CA . GLN A 1 167 ? 1.238 -0.754 -9.206 1.00 82.12 167 GLN A CA 1
ATOM 1373 C C . GLN A 1 167 ? -0.180 -0.216 -9.459 1.00 82.12 167 GLN A C 1
ATOM 1375 O O . GLN A 1 167 ? -0.819 0.298 -8.545 1.00 82.12 167 GLN A O 1
ATOM 1380 N N . VAL A 1 168 ? -0.727 -0.394 -10.668 1.00 82.19 168 VAL A N 1
ATOM 1381 C CA . VAL A 1 168 ? -2.114 -0.003 -10.983 1.00 82.19 168 VAL A CA 1
ATOM 1382 C C . VAL A 1 168 ? -3.118 -0.746 -10.098 1.00 82.19 168 VAL A C 1
ATOM 1384 O O . VAL A 1 168 ? -4.050 -0.132 -9.577 1.00 82.19 168 VAL A O 1
ATOM 1387 N N . LEU A 1 169 ? -2.932 -2.050 -9.886 1.00 83.19 169 LEU A N 1
ATOM 1388 C CA . LEU A 1 169 ? -3.800 -2.828 -9.000 1.00 83.19 169 LEU A CA 1
ATOM 1389 C C . LEU A 1 169 ? -3.679 -2.376 -7.538 1.00 83.19 169 LEU A C 1
ATOM 1391 O O . LEU A 1 169 ? -4.697 -2.244 -6.857 1.00 83.19 169 LEU A O 1
ATOM 1395 N N . GLU A 1 170 ? -2.469 -2.077 -7.063 1.00 82.19 170 GLU A N 1
ATOM 1396 C CA . GLU A 1 170 ? -2.249 -1.520 -5.722 1.00 82.19 170 GLU A CA 1
ATOM 1397 C C . GLU A 1 170 ? -2.950 -0.169 -5.530 1.00 82.19 170 GLU A C 1
ATOM 1399 O O . GLU A 1 170 ? -3.543 0.072 -4.472 1.00 82.19 170 GLU A O 1
ATOM 1404 N N . VAL A 1 171 ? -2.948 0.695 -6.553 1.00 85.12 171 VAL A N 1
ATOM 1405 C CA . VAL A 1 171 ? -3.709 1.954 -6.544 1.00 85.12 171 VAL A CA 1
ATOM 1406 C C . VAL A 1 171 ? -5.204 1.674 -6.414 1.00 85.12 171 VAL A C 1
ATOM 1408 O O . VAL A 1 171 ? -5.855 2.271 -5.558 1.00 85.12 171 VAL A O 1
ATOM 1411 N N . VAL A 1 172 ? -5.753 0.738 -7.194 1.00 87.44 172 VAL A N 1
ATOM 1412 C CA . VAL A 1 172 ? -7.181 0.375 -7.122 1.00 87.44 172 VAL A CA 1
ATOM 1413 C C . VAL A 1 172 ? -7.554 -0.122 -5.724 1.00 87.44 172 VAL A C 1
ATOM 1415 O O . VAL A 1 172 ? -8.517 0.367 -5.133 1.00 87.44 172 VAL A O 1
ATOM 1418 N N . VAL A 1 173 ? -6.772 -1.039 -5.147 1.00 87.12 173 VAL A N 1
ATOM 1419 C CA . VAL A 1 173 ? -7.003 -1.533 -3.779 1.00 87.12 173 VAL A CA 1
ATOM 1420 C C . VAL A 1 173 ? -6.913 -0.395 -2.758 1.00 87.12 173 VAL A C 1
ATOM 1422 O O . VAL A 1 173 ? -7.732 -0.327 -1.839 1.00 87.12 173 VAL A O 1
ATOM 1425 N N . SER A 1 174 ? -5.953 0.517 -2.914 1.00 83.38 174 SER A N 1
ATOM 1426 C CA . SER A 1 174 ? -5.779 1.663 -2.013 1.00 83.38 174 SER A CA 1
ATOM 1427 C C . SER A 1 174 ? -6.954 2.640 -2.085 1.00 83.38 174 SER A C 1
ATOM 1429 O O . SER A 1 174 ? -7.419 3.104 -1.047 1.00 83.38 174 SER A O 1
ATOM 1431 N N . ILE A 1 175 ? -7.501 2.888 -3.277 1.00 87.31 175 ILE A N 1
ATOM 1432 C CA . ILE A 1 175 ? -8.713 3.698 -3.469 1.00 87.31 175 ILE A CA 1
ATOM 1433 C C . ILE A 1 175 ? -9.916 3.048 -2.771 1.00 87.31 175 ILE A C 1
ATOM 1435 O O . ILE A 1 175 ? -10.652 3.713 -2.043 1.00 87.31 175 ILE A O 1
ATOM 1439 N N . LEU A 1 176 ? -10.103 1.735 -2.937 1.00 87.31 176 LEU A N 1
ATOM 1440 C CA . LEU A 1 176 ? -11.188 1.006 -2.272 1.00 87.31 176 LEU A CA 1
ATOM 1441 C C . LEU A 1 176 ? -11.060 1.073 -0.741 1.00 87.31 176 LEU A C 1
ATOM 1443 O O . LEU A 1 176 ? -12.048 1.308 -0.044 1.00 87.31 176 LEU A O 1
ATOM 1447 N N . ARG A 1 177 ? -9.839 0.926 -0.209 1.00 84.00 177 ARG A N 1
ATOM 1448 C CA . ARG A 1 177 ? -9.553 1.087 1.227 1.00 84.00 177 ARG A CA 1
ATOM 1449 C C . ARG A 1 177 ? -9.820 2.505 1.717 1.00 84.00 177 ARG A C 1
ATOM 1451 O O . ARG A 1 177 ? -10.387 2.658 2.797 1.00 84.00 177 ARG A O 1
ATOM 1458 N N . PHE A 1 178 ? -9.478 3.518 0.923 1.00 87.19 178 PHE A N 1
ATOM 1459 C CA . PHE A 1 178 ? -9.774 4.911 1.237 1.00 87.19 178 PHE A CA 1
ATOM 1460 C C . PHE A 1 178 ? -11.280 5.138 1.416 1.00 87.19 178 PHE A C 1
ATOM 1462 O O . PHE A 1 178 ? -11.682 5.690 2.437 1.00 87.19 178 PHE A O 1
ATOM 1469 N N . PHE A 1 179 ? -12.124 4.645 0.501 1.00 85.69 179 PHE A N 1
ATOM 1470 C CA . PHE A 1 179 ? -13.582 4.777 0.638 1.00 85.69 179 PHE A CA 1
ATOM 1471 C C . PHE A 1 179 ? -14.122 4.103 1.906 1.00 85.69 179 PHE A C 1
ATOM 1473 O O . PHE A 1 179 ? -14.964 4.680 2.597 1.00 85.69 179 PHE A O 1
ATOM 1480 N N . MET A 1 180 ? -13.617 2.913 2.249 1.00 85.56 180 MET A N 1
ATOM 1481 C CA . MET A 1 180 ? -14.002 2.224 3.486 1.00 85.56 180 MET A CA 1
ATOM 1482 C C . MET A 1 180 ? -13.624 3.023 4.740 1.00 85.56 180 MET A C 1
ATOM 1484 O O . MET A 1 180 ? -14.454 3.198 5.633 1.00 85.56 180 MET A O 1
ATOM 1488 N N . LEU A 1 181 ? -12.386 3.523 4.800 1.00 82.62 181 LEU A N 1
ATOM 1489 C CA . LEU A 1 181 ? -11.869 4.302 5.929 1.00 82.62 181 LEU A CA 1
ATOM 1490 C C . LEU A 1 181 ? -12.577 5.656 6.061 1.00 82.62 181 LEU A C 1
ATOM 1492 O O . LEU A 1 181 ? -12.967 6.046 7.159 1.00 82.62 181 LEU A O 1
ATOM 1496 N N . ALA A 1 182 ? -12.803 6.352 4.947 1.00 84.00 182 ALA A N 1
ATOM 1497 C CA . ALA A 1 182 ? -13.480 7.644 4.932 1.00 84.00 182 ALA A CA 1
ATOM 1498 C C . ALA A 1 182 ? -14.943 7.540 5.399 1.00 84.00 182 ALA A C 1
ATOM 1500 O O . ALA A 1 182 ? -15.425 8.412 6.126 1.00 84.00 182 ALA A O 1
ATOM 1501 N N . HIS A 1 183 ? -15.637 6.454 5.036 1.00 83.25 183 HIS A N 1
ATOM 1502 C CA . HIS A 1 183 ? -16.965 6.155 5.568 1.00 83.25 183 HIS A CA 1
ATOM 1503 C C . HIS A 1 183 ? -16.919 5.813 7.068 1.00 83.25 183 HIS A C 1
ATOM 1505 O O . HIS A 1 183 ? -17.749 6.311 7.825 1.00 83.25 183 HIS A O 1
ATOM 1511 N N . ALA A 1 184 ? -15.945 5.015 7.524 1.00 81.06 184 ALA A N 1
ATOM 1512 C CA . ALA A 1 184 ? -15.800 4.660 8.942 1.00 81.06 184 ALA A CA 1
ATOM 1513 C C . ALA A 1 184 ? -15.570 5.889 9.845 1.00 81.06 184 ALA A C 1
ATOM 1515 O O . ALA A 1 184 ? -16.143 5.973 10.930 1.00 81.06 184 ALA A O 1
ATOM 1516 N N . LEU A 1 185 ? -14.809 6.873 9.359 1.00 81.19 185 LEU A N 1
ATOM 1517 C CA . LEU A 1 185 ? -14.558 8.154 10.032 1.00 81.19 185 LEU A CA 1
ATOM 1518 C C . LEU A 1 185 ? -15.730 9.149 9.943 1.00 81.19 185 LEU A C 1
ATOM 1520 O O . LEU A 1 185 ? -15.628 10.259 10.459 1.00 81.19 185 LEU A O 1
ATOM 1524 N N . ASN A 1 186 ? -16.847 8.778 9.306 1.00 78.50 186 ASN A N 1
ATOM 1525 C CA . ASN A 1 186 ? -18.009 9.644 9.089 1.00 78.50 186 ASN A CA 1
ATOM 1526 C C . ASN A 1 186 ? -17.667 10.985 8.414 1.00 78.50 186 ASN A C 1
ATOM 1528 O O . ASN A 1 186 ? -18.276 12.011 8.735 1.00 78.50 186 ASN A O 1
ATOM 1532 N N . PHE A 1 187 ? -16.728 10.996 7.459 1.00 79.00 187 PHE A N 1
ATOM 1533 C CA . PHE A 1 187 ? -16.440 12.217 6.703 1.00 79.00 187 PHE A CA 1
ATOM 1534 C C . PHE A 1 187 ? -17.725 12.755 6.046 1.00 79.00 187 PHE A C 1
ATOM 1536 O O . PHE A 1 187 ? -18.497 11.972 5.485 1.00 79.00 187 PHE A O 1
ATOM 1543 N N . PRO A 1 188 ? -17.962 14.080 6.060 1.00 76.06 188 PRO A N 1
ATOM 1544 C CA . PRO A 1 188 ? -19.236 14.674 5.648 1.00 76.06 188 PRO A CA 1
ATOM 1545 C C . PRO A 1 188 ? -19.652 14.314 4.213 1.00 76.06 188 PRO A C 1
ATOM 1547 O O . PRO A 1 188 ? -20.837 14.101 3.960 1.00 76.06 188 PRO A O 1
ATOM 1550 N N . LEU A 1 189 ? -18.690 14.166 3.295 1.00 76.88 189 LEU A N 1
ATOM 1551 C CA . LEU A 1 189 ? -18.937 13.727 1.915 1.00 76.88 189 LEU A CA 1
ATOM 1552 C C . LEU A 1 189 ? -19.247 12.227 1.792 1.00 76.88 189 LEU A C 1
ATOM 1554 O O . LEU A 1 189 ? -20.016 11.826 0.924 1.00 76.88 189 LEU A O 1
ATOM 1558 N N . PHE A 1 190 ? -18.676 11.396 2.663 1.00 78.00 190 PHE A N 1
ATOM 1559 C CA . PHE A 1 190 ? -18.726 9.935 2.551 1.00 78.00 190 PHE A CA 1
ATOM 1560 C C . PHE A 1 190 ? -19.769 9.285 3.464 1.00 78.00 190 PHE A C 1
ATOM 1562 O O . PHE A 1 190 ? -20.099 8.116 3.284 1.00 78.00 190 PHE A O 1
ATOM 1569 N N . ARG A 1 191 ? -20.365 10.044 4.390 1.00 75.19 191 ARG A N 1
ATOM 1570 C CA . ARG A 1 191 ? -21.421 9.578 5.305 1.00 75.19 191 ARG A CA 1
ATOM 1571 C C . ARG A 1 191 ? -22.695 9.112 4.590 1.00 75.19 191 ARG A C 1
ATOM 1573 O O . ARG A 1 191 ? -23.450 8.317 5.138 1.00 75.19 191 ARG A O 1
ATOM 1580 N N . LYS A 1 192 ? -22.945 9.616 3.378 1.00 82.31 192 LYS A N 1
ATOM 1581 C CA . LYS A 1 192 ? -24.106 9.247 2.550 1.00 82.31 192 LYS A CA 1
ATOM 1582 C C . LYS A 1 192 ? -23.862 8.020 1.668 1.00 82.31 192 LYS A C 1
ATOM 1584 O O . LYS A 1 192 ? -24.780 7.602 0.965 1.00 82.31 192 LYS A O 1
ATOM 1589 N N . LEU A 1 193 ? -22.652 7.453 1.667 1.00 83.94 193 LEU A N 1
ATOM 1590 C CA . LEU A 1 193 ? -22.390 6.235 0.906 1.00 83.94 193 LEU A CA 1
ATOM 1591 C C . LEU A 1 193 ? -23.227 5.077 1.454 1.00 83.94 193 LEU A C 1
ATOM 1593 O O . LEU A 1 193 ? -23.375 4.901 2.662 1.00 83.94 193 LEU A O 1
ATOM 1597 N N . SER A 1 194 ? -23.771 4.268 0.547 1.00 86.62 194 SER A N 1
ATOM 1598 C CA . SER A 1 194 ? -24.532 3.083 0.929 1.00 86.62 194 SER A CA 1
ATOM 1599 C C . SER A 1 194 ? -23.632 2.078 1.647 1.00 86.62 194 SER A C 1
ATOM 1601 O O . SER A 1 194 ? -22.533 1.765 1.185 1.00 86.62 194 SER A O 1
ATOM 1603 N N . LYS A 1 195 ? -24.136 1.488 2.734 1.00 87.06 195 LYS A N 1
ATOM 1604 C CA . LYS A 1 195 ? -23.458 0.388 3.439 1.00 87.06 195 LYS A CA 1
ATOM 1605 C C . LYS A 1 195 ? -23.166 -0.796 2.507 1.00 87.06 195 LYS A C 1
ATOM 1607 O O . LYS A 1 195 ? -22.151 -1.464 2.675 1.00 87.06 195 LYS A O 1
ATOM 1612 N N . ILE A 1 196 ? -24.022 -1.016 1.502 1.00 87.81 196 ILE A N 1
ATOM 1613 C CA . ILE A 1 196 ? -23.844 -2.058 0.479 1.00 87.81 196 ILE A CA 1
ATOM 1614 C C . ILE A 1 196 ? -22.609 -1.759 -0.375 1.00 87.81 196 ILE A C 1
ATOM 1616 O O . ILE A 1 196 ? -21.787 -2.642 -0.598 1.00 87.81 196 ILE A O 1
ATOM 1620 N N . PHE A 1 197 ? -22.435 -0.504 -0.799 1.00 88.25 197 PHE A N 1
ATOM 1621 C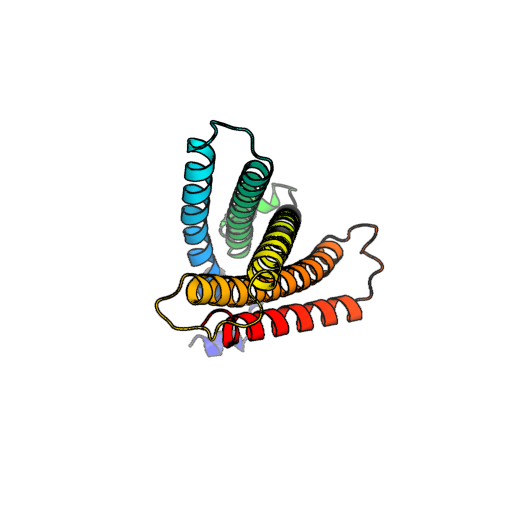 CA . PHE A 1 197 ? -21.267 -0.085 -1.574 1.00 88.25 197 PHE A CA 1
ATOM 1622 C C . PHE A 1 197 ? -19.969 -0.316 -0.789 1.00 88.25 197 PHE A C 1
ATOM 1624 O O . PHE A 1 197 ? -19.034 -0.920 -1.304 1.00 88.25 197 PHE A O 1
ATOM 1631 N N . ILE A 1 198 ? -19.943 0.074 0.488 1.00 89.31 198 ILE A N 1
ATOM 1632 C CA . ILE A 1 198 ? -18.777 -0.129 1.358 1.00 89.31 198 ILE A CA 1
ATOM 1633 C C . ILE A 1 198 ? -18.453 -1.618 1.538 1.00 89.31 198 ILE A C 1
ATOM 1635 O O . ILE A 1 198 ? -17.284 -1.999 1.486 1.00 89.31 198 ILE A O 1
ATOM 1639 N N . ALA A 1 199 ? -19.467 -2.473 1.691 1.00 86.31 199 ALA A N 1
ATOM 1640 C CA . ALA A 1 199 ? -19.269 -3.918 1.771 1.00 86.31 199 ALA A CA 1
ATOM 1641 C C . ALA A 1 199 ? -18.662 -4.491 0.475 1.00 86.31 199 ALA A C 1
ATOM 1643 O O . ALA A 1 199 ? -17.718 -5.279 0.537 1.00 86.31 199 ALA A O 1
ATOM 1644 N N . ILE A 1 200 ? -19.135 -4.046 -0.695 1.00 90.12 200 ILE A N 1
ATOM 1645 C CA . ILE A 1 200 ? -18.576 -4.437 -2.001 1.00 90.12 200 ILE A CA 1
ATOM 1646 C C . ILE A 1 200 ? -17.125 -3.958 -2.143 1.00 90.12 200 ILE A C 1
ATOM 1648 O O . ILE A 1 200 ? -16.275 -4.720 -2.612 1.00 90.12 200 ILE A O 1
ATOM 1652 N N . CYS A 1 201 ? -16.802 -2.739 -1.699 1.00 88.62 201 CYS A N 1
ATOM 1653 C CA . CYS A 1 201 ? -15.422 -2.246 -1.667 1.00 88.62 201 CYS A CA 1
ATOM 1654 C C . CYS A 1 201 ? -14.527 -3.121 -0.784 1.00 88.62 201 CYS A C 1
ATOM 1656 O O . CYS A 1 201 ? -13.397 -3.420 -1.164 1.00 88.62 201 CYS A O 1
ATOM 1658 N N . GLY A 1 202 ? -15.034 -3.573 0.364 1.00 86.44 202 GLY A N 1
ATOM 1659 C CA . GLY A 1 202 ? -14.302 -4.474 1.252 1.00 86.44 202 GLY A CA 1
ATOM 1660 C C . GLY A 1 202 ? -14.028 -5.825 0.618 1.00 86.44 202 GLY A C 1
ATOM 1661 O O . GLY A 1 202 ? -12.878 -6.263 0.586 1.00 86.44 202 GLY A O 1
ATOM 1662 N N . ILE A 1 203 ? -15.055 -6.462 0.056 1.00 90.19 203 ILE A N 1
ATOM 1663 C CA . ILE A 1 203 ? -14.911 -7.761 -0.611 1.00 90.19 203 ILE A CA 1
ATOM 1664 C C . ILE A 1 203 ? -13.923 -7.640 -1.773 1.00 90.19 203 ILE A C 1
ATOM 1666 O O . ILE A 1 203 ? -12.940 -8.374 -1.818 1.00 90.19 203 ILE A O 1
ATOM 1670 N N . SER A 1 204 ? -14.117 -6.660 -2.658 1.00 89.06 204 SER A N 1
ATOM 1671 C CA . SER A 1 204 ? -13.255 -6.474 -3.831 1.00 89.06 204 SER A CA 1
ATOM 1672 C C . SER A 1 204 ? -11.807 -6.151 -3.456 1.00 89.06 204 SER A C 1
ATOM 1674 O O . SER A 1 204 ? -10.895 -6.777 -3.995 1.00 89.06 204 SER A O 1
ATOM 1676 N N . ALA A 1 205 ? -11.564 -5.266 -2.483 1.00 88.25 205 ALA A N 1
ATOM 1677 C CA . ALA A 1 205 ? -10.213 -4.965 -2.011 1.00 88.25 205 ALA A CA 1
ATOM 1678 C C . ALA A 1 205 ? -9.513 -6.204 -1.433 1.00 88.25 205 ALA A C 1
ATOM 1680 O O . ALA A 1 205 ? -8.319 -6.408 -1.668 1.00 88.25 205 ALA A O 1
ATOM 1681 N N . THR A 1 206 ? -10.243 -7.033 -0.684 1.00 87.06 206 THR A N 1
ATOM 1682 C CA . THR A 1 206 ? -9.684 -8.231 -0.044 1.00 87.06 206 THR A CA 1
ATOM 1683 C C . THR A 1 206 ? -9.395 -9.317 -1.077 1.00 87.06 206 THR A C 1
ATOM 1685 O O . THR A 1 206 ? -8.288 -9.850 -1.105 1.00 87.06 206 THR A O 1
ATOM 1688 N N . SER A 1 207 ? -10.340 -9.586 -1.982 1.00 86.44 207 SER A N 1
ATOM 1689 C CA . SER A 1 207 ? -10.166 -10.541 -3.080 1.00 86.44 207 SER A CA 1
ATOM 1690 C C . SER A 1 207 ? -9.003 -10.155 -3.993 1.00 86.44 207 SER A C 1
ATOM 1692 O O . SER A 1 207 ? -8.154 -10.995 -4.280 1.00 86.44 207 SER A O 1
ATOM 1694 N N . LEU A 1 208 ? -8.910 -8.882 -4.394 1.00 86.25 208 LEU A N 1
ATOM 1695 C CA . LEU A 1 208 ? -7.799 -8.390 -5.214 1.00 86.25 208 LEU A CA 1
ATOM 1696 C C . LEU A 1 208 ? -6.455 -8.497 -4.488 1.00 86.25 208 LEU A C 1
ATOM 1698 O O . LEU A 1 208 ? -5.479 -8.908 -5.107 1.00 86.25 208 LEU A O 1
ATOM 1702 N N . SER A 1 209 ? -6.403 -8.192 -3.185 1.00 82.75 209 SER A N 1
ATOM 1703 C CA . SER A 1 209 ? -5.167 -8.334 -2.396 1.00 82.75 209 SER A CA 1
ATOM 1704 C C . SER A 1 209 ? -4.688 -9.791 -2.346 1.00 82.75 209 SER A C 1
ATOM 1706 O O . SER A 1 209 ? -3.504 -10.053 -2.521 1.00 82.75 209 SER A O 1
ATOM 1708 N N . ILE A 1 210 ? -5.603 -10.748 -2.153 1.00 83.50 210 ILE A N 1
ATOM 1709 C CA . ILE A 1 210 ? -5.268 -12.180 -2.091 1.00 83.50 210 ILE A CA 1
ATOM 1710 C C . ILE A 1 210 ? -4.786 -12.690 -3.451 1.00 83.50 210 ILE A C 1
ATOM 1712 O O . ILE A 1 210 ? -3.770 -13.376 -3.534 1.00 83.50 210 ILE A O 1
ATOM 1716 N N . ILE A 1 211 ? -5.501 -12.346 -4.526 1.00 81.94 211 ILE A N 1
ATOM 1717 C CA . ILE A 1 211 ? -5.111 -12.726 -5.890 1.00 81.94 211 ILE A CA 1
ATOM 1718 C C . ILE A 1 211 ? -3.733 -12.144 -6.219 1.00 81.94 211 ILE A C 1
ATOM 1720 O O . ILE A 1 211 ? -2.893 -12.824 -6.805 1.00 81.94 211 ILE A O 1
ATOM 1724 N N . PHE A 1 212 ? -3.481 -10.904 -5.808 1.00 75.75 212 PHE A N 1
ATOM 1725 C CA . PHE A 1 212 ? -2.196 -10.252 -5.993 1.00 75.75 212 PHE A CA 1
ATOM 1726 C C . PHE A 1 212 ? -1.053 -10.993 -5.283 1.00 75.75 212 PHE A C 1
ATOM 1728 O O . PHE A 1 212 ? -0.065 -11.353 -5.931 1.00 75.75 212 PHE A O 1
ATOM 1735 N N . ASP A 1 213 ? -1.209 -11.271 -3.988 1.00 77.06 213 ASP A N 1
ATOM 1736 C CA . ASP A 1 213 ? -0.177 -11.952 -3.202 1.00 77.06 213 ASP A CA 1
ATOM 1737 C C . ASP A 1 213 ? 0.107 -13.367 -3.735 1.00 77.06 213 ASP A C 1
ATOM 1739 O O . ASP A 1 213 ? 1.263 -13.787 -3.779 1.00 77.06 213 ASP A O 1
ATOM 1743 N N . LEU A 1 214 ? -0.918 -14.087 -4.205 1.00 76.69 214 LEU A N 1
ATOM 1744 C CA . LEU A 1 214 ? -0.767 -15.455 -4.708 1.00 76.69 214 LEU A CA 1
ATOM 1745 C C . LEU A 1 214 ? -0.165 -15.536 -6.117 1.00 76.69 214 LEU A C 1
ATOM 1747 O O . LEU A 1 214 ? 0.653 -16.417 -6.376 1.00 76.69 214 LEU A O 1
ATOM 1751 N N . PHE A 1 215 ? -0.568 -14.657 -7.039 1.00 70.12 215 PHE A N 1
ATOM 1752 C CA . PHE A 1 215 ? -0.245 -14.822 -8.462 1.00 70.12 215 PHE A CA 1
ATOM 1753 C C . PHE A 1 215 ? 0.847 -13.889 -8.980 1.00 70.12 215 PHE A C 1
ATOM 1755 O O . PHE A 1 215 ? 1.511 -14.227 -9.961 1.00 70.12 215 PHE A O 1
ATOM 1762 N N . LEU A 1 216 ? 1.024 -12.716 -8.370 1.00 65.56 216 LEU A N 1
ATOM 1763 C CA . LEU A 1 216 ? 1.863 -11.659 -8.937 1.00 65.56 216 LEU A CA 1
ATOM 1764 C C . LEU A 1 216 ? 3.132 -11.386 -8.135 1.00 65.56 216 LEU A C 1
ATOM 1766 O O . LEU A 1 216 ? 4.120 -10.999 -8.755 1.00 65.56 216 LEU A O 1
ATOM 1770 N N . LYS A 1 217 ? 3.124 -11.611 -6.816 1.00 59.75 217 LYS A N 1
ATOM 1771 C CA . LYS A 1 217 ? 4.274 -11.347 -5.935 1.00 59.75 217 LYS A CA 1
ATOM 1772 C C . LYS A 1 217 ? 5.244 -12.531 -5.788 1.00 59.75 217 LYS A C 1
ATOM 1774 O O . LYS A 1 217 ? 6.411 -12.317 -5.492 1.00 59.75 217 LYS A O 1
ATOM 1779 N N . ASN A 1 218 ? 4.776 -13.759 -6.031 1.00 50.72 218 ASN A N 1
ATOM 1780 C CA . ASN A 1 218 ? 5.557 -15.004 -5.904 1.00 50.72 218 ASN A CA 1
ATOM 1781 C C . ASN A 1 218 ? 6.173 -15.522 -7.226 1.00 50.72 218 ASN A C 1
ATOM 1783 O O . ASN A 1 218 ? 6.651 -16.653 -7.288 1.00 50.72 218 ASN A O 1
ATOM 1787 N N . ARG A 1 219 ? 6.146 -14.725 -8.296 1.00 42.28 219 ARG A N 1
ATOM 1788 C CA . ARG A 1 219 ? 6.756 -15.012 -9.609 1.00 42.28 219 ARG A CA 1
ATOM 1789 C C . ARG A 1 219 ? 7.593 -13.825 -10.044 1.00 42.28 219 ARG A C 1
ATOM 1791 O O . ARG A 1 219 ? 8.250 -13.925 -11.096 1.00 42.28 219 ARG A O 1
#

InterPro domains:
  IPR008733 Peroxisomal biogenesis factor 11 [PF05648] (21-208)

Secondary structure (DSSP, 8-state):
--HHHHSS-GGGS-HHHHHHHHHHHHHTTTHHHHHHHHHHHHHHHHHHHHHTTTS--HHHHHHHHHHHHHHHHHHHHHHHHHHHTTSSHHHHHHS---HHHHHHHHHHHHHHHHHHHHHHHHHHHHHHHHHHHHHHHT-TT----TTSHHHHHHHHHHHHHHHHHHHHHHHHHHHHHHHHHHHHTT-TTTTTS-HHHHHHHHHHHHHHHHHHHHHTS--

Foldseek 3Di:
DVVVCVVDDVVPDDPVVVLVVQVVVLVVVVVLVVLVVVLVVLVVVLVVLVVVPPDDDPLSVLSNQLSVLSNLLSVLVVVVSCCSSVVCVVVVVVPPDPSVLSNLVSVLSNLVSVLVNLVVVLVVLVVVLVVLVVVVVVPPDDDDDPPDPNVVSVVVNVVSVLVSVLSVLVNLLSVLVNLLSCCVSCPVVNVPPDPVSNVVSVVVSVVSVVCCVPPRVVD

Organism: NCBI:txid5963

Sequence (219 aa):
MMDFVKTNNITNYPIHLLNAIQVEKSMKNGRKLMRVLMFTDDLGSLERSWKNRDKFNIMEALQVGLSISNIVYYILDNLVWCADIGIISKFIAHANIRWKDTKDMSSLARCMFGLTITFFTSFRTKERVRILRESLSDNPHKRVEKDKNTYSLTYDLVTSIREYRVQVLEVVVSILRFFMLAHALNFPLFRKLSKIFIAICGISATSLSIIFDLFLKNR